Protein AF-A0A7U9NK19-F1 (afdb_monomer_lite)

pLDDT: mean 78.64, std 21.48, range [25.28, 98.44]

Sequence (296 aa):
MTDYVLPRLENTPTAVVFYGESRKQQIFEDIKDVGRVEYDLDLFRERAARVEMLIVSNANDECPFCYIERNVEQDLLDFVLGSGSSYMESDVREATDKAGFCRNHFKKMFDYGNTLGNGWILKTHFEHMNREMKARFKAFSPQKTPLMGKFKKNAAQPNSIGLWVKEQEESCYICRRFADTYARYLDTFFVMYKKDRDFCDKIRTGKGFCLAHFGDLCEAAETKLNDKEKAEFYPMLFTLMEENMQRLSDDVSWLVEKFDYRNQNADWKNSKDAVQRGMQKLAGGYPADDPYKMNK

Radius of gyration: 24.62 Å; chains: 1; bounding box: 58×52×82 Å

Secondary structure (DSSP, 8-state):
----S-TTTTS--S------TTT--------S--------HHHHHHHHTT-S----TT---S-HHHHHHHHHHHHHHHHHHSTT-GGGSHHHHHHHHHH---HHHHHHHHHH--HHHHHHHHHHHHHHHHHHHHHHHHH--PPPPPPS------PPPPPHHHHHHHHHHS--HHHHHHHHHHHHHHHHHHHHHTT-HHHHHHHHTS----HHHHHHHHHHHHHHS-HHHHHHHHHHHHHHHHHHHHHHHHHHHHHHHTTSGGGTTS--TTGGGHHHHHHHHHH-S-TTPPPP----

Structure (mmCIF, N/CA/C/O backbone):
data_AF-A0A7U9NK19-F1
#
_entry.id   AF-A0A7U9NK19-F1
#
loop_
_atom_site.group_PDB
_atom_site.id
_atom_site.type_symbol
_atom_site.label_atom_id
_atom_site.label_alt_id
_atom_site.label_comp_id
_atom_site.label_asym_id
_atom_site.label_entity_id
_atom_site.label_seq_id
_atom_site.pdbx_PDB_ins_code
_atom_site.Cartn_x
_atom_site.Cartn_y
_atom_site.Cartn_z
_atom_site.occupancy
_atom_site.B_iso_or_equiv
_atom_site.auth_seq_id
_atom_site.auth_comp_id
_atom_site.auth_asym_id
_atom_site.auth_atom_id
_atom_site.pdbx_PDB_model_num
ATOM 1 N N . MET A 1 1 ? -14.001 -28.732 -17.343 1.00 26.06 1 MET A N 1
ATOM 2 C CA . MET A 1 1 ? -13.206 -27.876 -18.241 1.00 26.06 1 MET A CA 1
ATOM 3 C C . MET A 1 1 ? -13.248 -26.478 -17.661 1.00 26.06 1 MET A C 1
ATOM 5 O O . MET A 1 1 ? -14.334 -26.001 -17.354 1.00 26.06 1 MET A O 1
ATOM 9 N N . THR A 1 2 ? -12.086 -25.914 -17.350 1.00 25.28 2 THR A N 1
ATOM 10 C CA . THR A 1 2 ? -11.917 -24.619 -16.672 1.00 25.28 2 THR A CA 1
ATOM 11 C C . THR A 1 2 ? -11.661 -23.533 -17.712 1.00 25.28 2 THR A C 1
ATOM 13 O O . THR A 1 2 ? -10.611 -22.900 -17.717 1.00 25.28 2 THR A O 1
ATOM 16 N N . ASP A 1 3 ? -12.622 -23.339 -18.615 1.00 25.72 3 ASP A N 1
ATOM 17 C CA . ASP A 1 3 ? -12.481 -22.489 -19.806 1.00 25.72 3 ASP A CA 1
ATOM 18 C C . ASP A 1 3 ? -12.636 -20.996 -19.451 1.00 25.72 3 ASP A C 1
ATOM 20 O O . ASP A 1 3 ? -13.495 -20.302 -19.994 1.00 25.72 3 ASP A O 1
ATOM 24 N N . TYR A 1 4 ? -11.860 -20.511 -18.477 1.00 38.66 4 TYR A N 1
ATOM 25 C CA . TYR A 1 4 ? -11.999 -19.180 -17.870 1.00 38.66 4 TYR A CA 1
ATOM 26 C C . TYR A 1 4 ? -11.148 -18.090 -18.534 1.00 38.66 4 TYR A C 1
ATOM 28 O O . TYR A 1 4 ? -11.389 -16.906 -18.309 1.00 38.66 4 TYR A O 1
ATOM 36 N N . VAL A 1 5 ? -10.218 -18.466 -19.413 1.00 38.28 5 VAL A N 1
ATOM 37 C CA . VAL A 1 5 ? -9.540 -17.542 -20.330 1.00 38.28 5 VAL A CA 1
ATOM 38 C C . VAL A 1 5 ? -10.347 -17.482 -21.631 1.00 38.28 5 VAL A C 1
ATOM 40 O O . VAL A 1 5 ? -10.655 -18.519 -22.215 1.00 38.28 5 VAL A O 1
ATOM 43 N N . LEU A 1 6 ? -10.691 -16.282 -22.118 1.00 38.84 6 LEU A N 1
ATOM 44 C CA . LEU A 1 6 ? -11.095 -16.127 -23.522 1.00 38.84 6 LEU A CA 1
ATOM 45 C C . LEU A 1 6 ? -9.860 -16.434 -24.389 1.00 38.84 6 LEU A C 1
ATOM 47 O O . LEU A 1 6 ? -8.900 -15.672 -24.272 1.00 38.84 6 LEU A O 1
ATOM 51 N N . PRO A 1 7 ? -9.854 -17.449 -25.282 1.00 39.12 7 PRO A N 1
ATOM 52 C CA . PRO A 1 7 ? -8.631 -17.930 -25.956 1.00 39.12 7 PRO A CA 1
ATOM 53 C C . PRO A 1 7 ? -7.904 -16.931 -26.877 1.00 39.12 7 PRO A C 1
ATOM 55 O O . PRO A 1 7 ? -6.940 -17.284 -27.545 1.00 39.12 7 PRO A O 1
ATOM 58 N N . ARG A 1 8 ? -8.371 -15.680 -26.960 1.00 37.97 8 ARG A N 1
ATOM 59 C CA . ARG A 1 8 ? -7.698 -14.586 -27.673 1.00 37.97 8 ARG A CA 1
ATOM 60 C C . ARG A 1 8 ? -6.879 -13.668 -26.752 1.00 37.97 8 ARG A C 1
ATOM 62 O O . ARG A 1 8 ? -5.942 -13.042 -27.233 1.00 37.97 8 ARG A O 1
ATOM 69 N N . LEU A 1 9 ? -7.147 -13.660 -25.439 1.00 41.59 9 LEU A N 1
ATOM 70 C CA . LEU A 1 9 ? -6.422 -12.847 -24.444 1.00 41.59 9 LEU A CA 1
ATOM 71 C C . LEU A 1 9 ? -4.954 -13.265 -24.244 1.00 41.59 9 LEU A C 1
ATOM 73 O O . LEU A 1 9 ? -4.185 -12.524 -23.640 1.00 41.59 9 LEU A O 1
ATOM 77 N N . GLU A 1 10 ? -4.553 -14.431 -24.751 1.00 41.25 10 GLU A N 1
ATOM 78 C CA . GLU A 1 10 ? -3.154 -14.881 -24.768 1.00 41.25 10 GLU A CA 1
ATOM 79 C C . GLU A 1 10 ? -2.282 -14.078 -25.750 1.00 41.25 10 GLU A C 1
ATOM 81 O O . GLU A 1 10 ? -1.065 -14.043 -25.600 1.00 41.25 10 GLU A O 1
ATOM 86 N N . ASN A 1 11 ? -2.895 -13.424 -26.746 1.00 38.16 11 ASN A N 1
ATOM 87 C CA . ASN A 1 11 ? -2.200 -12.833 -27.894 1.00 38.16 11 ASN A CA 1
ATOM 88 C C . ASN A 1 11 ? -2.260 -11.293 -27.945 1.00 38.16 11 ASN A C 1
ATOM 90 O O . ASN A 1 11 ? -1.782 -10.703 -28.912 1.00 38.16 11 ASN A O 1
ATOM 94 N N . THR A 1 12 ? -2.831 -10.624 -26.935 1.00 38.81 12 THR A N 1
ATOM 95 C CA . THR A 1 12 ? -3.001 -9.158 -26.927 1.00 38.81 12 THR A CA 1
ATOM 96 C C . THR A 1 12 ? -2.422 -8.535 -25.648 1.00 38.81 12 THR A C 1
ATOM 98 O O . THR A 1 12 ? -2.962 -8.765 -24.563 1.00 38.81 12 THR A O 1
ATOM 101 N N . PRO A 1 13 ? -1.340 -7.736 -25.725 1.00 44.44 13 PRO A N 1
ATOM 102 C CA . PRO A 1 13 ? -0.910 -6.904 -24.605 1.00 44.44 13 PRO A CA 1
ATOM 103 C C . PRO A 1 13 ? -1.853 -5.697 -24.418 1.00 44.44 13 PRO A C 1
ATOM 105 O O . PRO A 1 13 ? -2.482 -5.239 -25.364 1.00 44.44 13 PRO A O 1
ATOM 108 N N . THR A 1 14 ? -1.866 -5.122 -23.208 1.00 39.44 14 THR A N 1
ATOM 109 C CA . THR A 1 14 ? -2.596 -3.890 -22.798 1.00 39.44 14 THR A CA 1
ATOM 110 C C . THR A 1 14 ? -4.145 -3.938 -22.716 1.00 39.44 14 THR A C 1
ATOM 112 O O . THR A 1 14 ? -4.857 -3.849 -23.704 1.00 39.44 14 THR A O 1
ATOM 115 N N . ALA A 1 15 ? -4.621 -4.036 -21.461 1.00 39.09 15 ALA A N 1
ATOM 116 C CA . ALA A 1 15 ? -5.839 -3.472 -20.834 1.00 39.09 15 ALA A CA 1
ATOM 117 C C . ALA A 1 15 ? -7.202 -3.430 -21.580 1.00 39.09 15 ALA A C 1
ATOM 119 O O . ALA A 1 15 ? -7.454 -2.496 -22.337 1.00 39.09 15 ALA A O 1
ATOM 120 N N . VAL A 1 16 ? -8.144 -4.331 -21.213 1.00 38.22 16 VAL A N 1
ATOM 121 C CA . VAL A 1 16 ? -9.647 -4.329 -21.567 1.00 38.22 16 VAL A CA 1
ATOM 122 C C . VAL A 1 16 ? -10.223 -4.332 -20.070 1.00 38.22 16 VAL A C 1
ATOM 124 O O . VAL A 1 16 ? -9.796 -5.131 -19.230 1.00 38.22 16 VAL A O 1
ATOM 127 N N . VAL A 1 17 ? -11.177 -3.431 -19.763 1.00 38.53 17 VAL A N 1
ATOM 128 C CA . VAL A 1 17 ? -11.816 -3.162 -18.460 1.00 38.53 17 VAL A CA 1
ATOM 129 C C . VAL A 1 17 ? -13.325 -2.815 -18.754 1.00 38.53 17 VAL A C 1
ATOM 131 O O . VAL A 1 17 ? -13.570 -2.022 -19.661 1.00 38.53 17 VAL A O 1
ATOM 134 N N . PHE A 1 18 ? -14.342 -3.356 -18.036 1.00 37.88 18 PHE A N 1
ATOM 135 C CA . PHE A 1 18 ? -15.807 -3.022 -18.109 1.00 37.88 18 PHE A CA 1
ATOM 136 C C . PHE A 1 18 ? -16.570 -3.120 -16.738 1.00 37.88 18 PHE A C 1
ATOM 138 O O . PHE A 1 18 ? -16.486 -4.162 -16.091 1.00 37.88 18 PHE A O 1
ATOM 145 N N . TYR A 1 19 ? -17.386 -2.124 -16.303 1.00 34.94 19 TYR A N 1
ATOM 146 C CA . TYR A 1 19 ? -18.367 -2.300 -15.183 1.00 34.94 19 TYR A CA 1
ATOM 147 C C . TYR A 1 19 ? -19.780 -2.683 -15.702 1.00 34.94 19 TYR A C 1
ATOM 149 O O . TYR A 1 19 ? -20.062 -2.624 -16.897 1.00 34.94 19 TYR A O 1
ATOM 157 N N . GLY A 1 20 ? -20.686 -3.055 -14.783 1.00 34.28 20 GLY A N 1
ATOM 158 C CA . GLY A 1 20 ? -22.084 -3.420 -15.065 1.00 34.28 20 GLY A CA 1
ATOM 159 C C . GLY A 1 20 ? -23.102 -2.264 -15.094 1.00 34.28 20 GLY A C 1
ATOM 160 O O . GLY A 1 20 ? -22.755 -1.084 -15.079 1.00 34.28 20 GLY A O 1
ATOM 161 N N . GLU A 1 21 ? -24.392 -2.625 -15.096 1.00 32.09 21 GLU A N 1
ATOM 162 C CA . GLU A 1 21 ? -25.555 -1.749 -15.364 1.00 32.09 21 GLU A CA 1
ATOM 163 C C . GLU A 1 21 ? -25.707 -0.524 -14.433 1.00 32.09 21 GLU A C 1
ATOM 165 O O . GLU A 1 21 ? -26.415 0.428 -14.760 1.00 32.09 21 GLU A O 1
ATOM 170 N N . SER A 1 22 ? -25.014 -0.501 -13.293 1.00 42.72 22 SER A N 1
ATOM 171 C CA . SER A 1 22 ? -25.081 0.541 -12.259 1.00 42.72 22 SER A CA 1
ATOM 172 C C . SER A 1 22 ? -24.288 1.829 -12.558 1.00 42.72 22 SER A C 1
ATOM 174 O O . SER A 1 22 ? -24.075 2.635 -11.654 1.00 42.72 22 SER A O 1
ATOM 176 N N . ARG A 1 23 ? -23.879 2.060 -13.816 1.00 36.12 23 ARG A N 1
ATOM 177 C CA . ARG A 1 23 ? -23.176 3.275 -14.294 1.00 36.12 23 ARG A CA 1
ATOM 178 C C . ARG A 1 23 ? -21.905 3.645 -13.514 1.00 36.12 23 ARG A C 1
ATOM 180 O O . ARG A 1 23 ? -21.722 4.787 -13.094 1.00 36.12 23 ARG A O 1
ATOM 187 N N . LYS A 1 24 ? -20.970 2.706 -13.416 1.00 36.25 24 LYS A N 1
ATOM 188 C CA . LYS A 1 24 ? -19.544 3.052 -13.297 1.00 36.25 24 LYS A CA 1
ATOM 189 C C . LYS A 1 24 ? -18.892 2.906 -14.700 1.00 36.25 24 LYS A C 1
ATOM 191 O O . LYS A 1 24 ? -19.490 2.281 -15.568 1.00 36.25 24 LYS A O 1
ATOM 196 N N . GLN A 1 25 ? -17.716 3.502 -14.945 1.00 35.03 25 GLN A N 1
ATOM 197 C CA . GLN A 1 25 ? -17.007 3.606 -16.253 1.00 35.03 25 GLN A CA 1
ATOM 198 C C . GLN A 1 25 ? -16.321 2.317 -16.829 1.00 35.03 25 GLN A C 1
ATOM 200 O O . GLN A 1 25 ? -16.994 1.520 -17.474 1.00 35.03 25 GLN A O 1
ATOM 205 N N . GLN A 1 26 ? -15.021 2.089 -16.541 1.00 37.38 26 GLN A N 1
ATOM 206 C CA . GLN A 1 26 ? -14.079 1.101 -17.135 1.00 37.38 26 GLN A CA 1
ATOM 207 C C . GLN A 1 26 ? -13.900 1.213 -18.684 1.00 37.38 26 GLN A C 1
ATOM 209 O O . GLN A 1 26 ? -14.848 1.483 -19.416 1.00 37.38 26 GLN A O 1
ATOM 214 N N . ILE A 1 27 ? -12.661 1.068 -19.187 1.00 33.66 27 ILE A N 1
ATOM 215 C CA . ILE A 1 27 ? -12.253 1.305 -20.596 1.00 33.66 27 ILE A CA 1
ATOM 216 C C . ILE A 1 27 ? -11.261 0.229 -21.083 1.00 33.66 27 ILE A C 1
ATOM 218 O O . ILE A 1 27 ? -10.392 -0.179 -20.321 1.00 33.66 27 ILE A O 1
ATOM 222 N N . PHE A 1 28 ? -11.341 -0.167 -22.363 1.00 42.22 28 PHE A N 1
ATOM 223 C CA . PHE A 1 28 ? -10.299 -0.922 -23.086 1.00 42.22 28 PHE A CA 1
ATOM 224 C C . PHE A 1 28 ? -9.467 0.007 -23.988 1.00 42.22 28 PHE A C 1
ATOM 226 O O . PHE A 1 28 ? -10.063 0.719 -24.795 1.00 42.22 28 PHE A O 1
ATOM 233 N N . GLU A 1 29 ? -8.131 -0.059 -23.918 1.00 33.06 29 GLU A N 1
ATOM 234 C CA . GLU A 1 29 ? -7.223 0.536 -24.920 1.00 33.06 29 GLU A CA 1
ATOM 235 C C . GLU A 1 29 ? -6.010 -0.372 -25.211 1.00 33.06 29 GLU A C 1
ATOM 237 O O . GLU A 1 29 ? -5.136 -0.588 -24.370 1.00 33.06 29 GLU A O 1
ATOM 242 N N . ASP A 1 30 ? -5.970 -0.871 -26.450 1.00 44.41 30 ASP A N 1
ATOM 243 C CA . ASP A 1 30 ? -4.859 -1.610 -27.060 1.00 44.41 30 ASP A CA 1
ATOM 244 C C . ASP A 1 30 ? -3.721 -0.647 -27.431 1.00 44.41 30 ASP A C 1
ATOM 246 O O . ASP A 1 30 ? -3.927 0.334 -28.150 1.00 44.41 30 ASP A O 1
ATOM 250 N N . ILE A 1 31 ? -2.506 -0.947 -26.961 1.00 34.28 31 ILE A N 1
ATOM 251 C CA . ILE A 1 31 ? -1.286 -0.215 -27.304 1.00 34.28 31 ILE A CA 1
ATOM 252 C C . ILE A 1 31 ? -0.197 -1.183 -27.805 1.00 34.28 31 ILE A C 1
ATOM 254 O O . ILE A 1 31 ? 0.887 -1.257 -27.210 1.00 34.28 31 ILE A O 1
ATOM 258 N N . LYS A 1 32 ? -0.457 -1.897 -28.919 1.00 32.16 32 LYS A N 1
ATOM 259 C CA . LYS A 1 32 ? 0.476 -2.050 -30.073 1.00 32.16 32 LYS A CA 1
ATOM 260 C C . LYS A 1 32 ? -0.111 -2.865 -31.243 1.00 32.16 32 LYS A C 1
ATOM 262 O O . LYS A 1 32 ? 0.219 -4.032 -31.410 1.00 32.16 32 LYS A O 1
ATOM 267 N N . ASP A 1 33 ? -0.854 -2.187 -32.117 1.00 38.94 33 ASP A N 1
ATOM 268 C CA . ASP A 1 33 ? -0.740 -2.229 -33.595 1.00 38.94 33 ASP A CA 1
ATOM 269 C C . ASP A 1 33 ? -0.577 -3.607 -34.304 1.00 38.94 33 ASP A C 1
ATOM 271 O O . ASP A 1 33 ? 0.058 -3.703 -35.356 1.00 38.94 33 ASP A O 1
ATOM 275 N N . VAL A 1 34 ? -1.144 -4.696 -33.760 1.00 37.44 34 VAL A N 1
ATOM 276 C CA . VAL A 1 34 ? -1.095 -6.051 -34.357 1.00 37.44 34 VAL A CA 1
ATOM 277 C C . VAL A 1 34 ? -2.473 -6.731 -34.337 1.00 37.44 34 VAL A C 1
ATOM 279 O O . VAL A 1 34 ? -2.709 -7.731 -33.665 1.00 37.44 34 VAL A O 1
ATOM 282 N N . GLY A 1 35 ? -3.370 -6.225 -35.188 1.00 36.34 35 GLY A N 1
ATOM 283 C CA . GLY A 1 35 ? -4.533 -6.969 -35.686 1.00 36.34 35 GLY A CA 1
ATOM 284 C C . GLY A 1 35 ? -5.875 -6.679 -35.005 1.00 36.34 35 GLY A C 1
ATOM 285 O O . GLY A 1 35 ? -6.003 -6.641 -33.787 1.00 36.34 35 GLY A O 1
ATOM 286 N N . ARG A 1 36 ? -6.932 -6.546 -35.821 1.00 36.81 36 ARG A N 1
ATOM 287 C CA . ARG A 1 36 ? -8.317 -6.446 -35.331 1.00 36.81 36 ARG A CA 1
ATOM 288 C C . ARG A 1 36 ? -8.777 -7.778 -34.743 1.00 36.81 36 ARG A C 1
ATOM 290 O O . ARG A 1 36 ? -9.218 -8.663 -35.476 1.00 36.81 36 ARG A O 1
ATOM 297 N N . VAL A 1 37 ? -8.729 -7.891 -33.421 1.00 41.66 37 VAL A N 1
ATOM 298 C CA . VAL A 1 37 ? -9.377 -8.978 -32.689 1.00 41.66 37 VAL A CA 1
ATOM 299 C C . VAL A 1 37 ? -10.790 -8.557 -32.295 1.00 41.66 37 VAL A C 1
ATOM 301 O O . VAL A 1 37 ? -10.985 -7.782 -31.365 1.00 41.66 37 VAL A O 1
ATOM 304 N N . GLU A 1 38 ? -11.793 -9.092 -32.989 1.00 39.25 38 GLU A N 1
ATOM 305 C CA . GLU A 1 38 ? -13.181 -9.001 -32.526 1.00 39.25 38 GLU A CA 1
ATOM 306 C C . GLU A 1 38 ? -13.397 -9.938 -31.325 1.00 39.25 38 GLU A C 1
ATOM 308 O O . GLU A 1 38 ? -12.919 -11.080 -31.311 1.00 39.25 38 GLU A O 1
ATOM 313 N N . TYR A 1 39 ? -14.114 -9.446 -30.316 1.00 45.69 39 TYR A N 1
ATOM 314 C CA . TYR A 1 39 ? -14.434 -10.155 -29.078 1.00 45.69 39 TYR A CA 1
ATOM 315 C C . TYR A 1 39 ? -15.950 -10.334 -28.952 1.00 45.69 39 TYR A C 1
ATOM 317 O O . TYR A 1 39 ? -16.710 -9.400 -29.204 1.00 45.69 39 TYR A O 1
ATOM 325 N N . ASP A 1 40 ? -16.386 -11.517 -28.514 1.00 52.28 40 ASP A N 1
ATOM 326 C CA . ASP A 1 40 ? -17.781 -11.754 -28.136 1.00 52.28 40 ASP A CA 1
ATOM 327 C C . ASP A 1 40 ? -18.059 -11.073 -26.786 1.00 52.28 40 ASP A C 1
ATOM 329 O O . ASP A 1 40 ? -17.695 -11.570 -25.714 1.00 52.28 40 ASP A O 1
ATOM 333 N N . LEU A 1 41 ? -18.649 -9.879 -26.860 1.00 47.38 41 LEU A N 1
ATOM 334 C CA . LEU A 1 41 ? -18.936 -9.041 -25.699 1.00 47.38 41 LEU A CA 1
ATOM 335 C C . LEU A 1 41 ? -20.017 -9.643 -24.796 1.00 47.38 41 LEU A C 1
ATOM 337 O O . LEU A 1 41 ? -19.991 -9.394 -23.592 1.00 47.38 41 LEU A O 1
ATOM 341 N N . ASP A 1 42 ? -20.945 -10.433 -25.336 1.00 50.75 42 ASP A N 1
ATOM 342 C CA . ASP A 1 42 ? -22.066 -10.981 -24.571 1.00 50.75 42 ASP A CA 1
ATOM 343 C C . ASP A 1 42 ? -21.662 -12.262 -23.835 1.00 50.75 42 ASP A C 1
ATOM 345 O O . ASP A 1 42 ? -21.952 -12.394 -22.643 1.00 50.75 42 ASP A O 1
ATOM 349 N N . LEU A 1 43 ? -20.850 -13.121 -24.462 1.00 52.19 43 LEU A N 1
ATOM 350 C CA . LEU A 1 43 ? -20.160 -14.216 -23.773 1.00 52.19 43 LEU A CA 1
ATOM 351 C C . LEU A 1 43 ? -19.209 -13.693 -22.682 1.00 52.19 43 LEU A C 1
ATOM 353 O O . LEU A 1 43 ? -19.100 -14.301 -21.614 1.00 52.19 43 LEU A O 1
ATOM 357 N N . PHE A 1 44 ? -18.531 -12.561 -22.912 1.00 47.59 44 PHE A N 1
ATOM 358 C CA . PHE A 1 44 ? -17.715 -11.918 -21.878 1.00 47.59 44 PHE A CA 1
ATOM 359 C C . PHE A 1 44 ? -18.576 -11.405 -20.713 1.00 47.59 44 PHE A C 1
ATOM 361 O O . PHE A 1 44 ? -18.266 -11.708 -19.562 1.00 47.59 44 PHE A O 1
ATOM 368 N N . ARG A 1 45 ? -19.679 -10.692 -20.989 1.00 48.78 45 ARG A N 1
ATOM 369 C CA . ARG A 1 45 ? -20.627 -10.193 -19.971 1.00 48.78 45 ARG A CA 1
ATOM 370 C C . ARG A 1 45 ? -21.201 -11.319 -19.111 1.00 48.78 45 ARG A C 1
ATOM 372 O O . ARG A 1 45 ? -21.182 -11.207 -17.887 1.00 48.78 45 ARG A O 1
ATOM 379 N N . GLU A 1 46 ? -21.655 -12.413 -19.725 1.00 53.09 46 GLU A N 1
ATOM 380 C CA . GLU A 1 46 ? -22.230 -13.568 -19.015 1.00 53.09 46 GLU A CA 1
ATOM 381 C C . GLU A 1 46 ? -21.232 -14.199 -18.025 1.00 53.09 46 GLU A C 1
ATOM 383 O O . GLU A 1 46 ? -21.611 -14.659 -16.945 1.00 53.09 46 GLU A O 1
ATOM 388 N N . ARG A 1 47 ? -19.943 -14.207 -18.383 1.00 49.78 47 ARG A N 1
ATOM 389 C CA . ARG A 1 47 ? -18.855 -14.754 -17.560 1.00 49.78 47 ARG A CA 1
ATOM 390 C C . ARG A 1 47 ? -18.390 -13.766 -16.489 1.00 49.78 47 ARG A C 1
ATOM 392 O O . ARG A 1 47 ? -18.233 -14.163 -15.337 1.00 49.78 47 ARG A O 1
ATOM 399 N N . ALA A 1 48 ? -18.236 -12.489 -16.839 1.00 46.03 48 ALA A N 1
ATOM 400 C CA . ALA A 1 48 ? -17.862 -11.419 -15.915 1.00 46.03 48 ALA A CA 1
ATOM 401 C C . ALA A 1 48 ? -18.894 -11.243 -14.785 1.00 46.03 48 ALA A C 1
ATOM 403 O O . ALA A 1 48 ? -18.519 -11.063 -13.631 1.00 46.03 48 ALA A O 1
ATOM 404 N N . ALA A 1 49 ? -20.188 -11.399 -15.085 1.00 44.00 49 ALA A N 1
ATOM 405 C CA . ALA A 1 49 ? -21.271 -11.351 -14.098 1.00 44.00 49 ALA A CA 1
ATOM 406 C C . ALA A 1 49 ? -21.304 -12.542 -13.109 1.00 44.00 49 ALA A C 1
ATOM 408 O O . ALA A 1 49 ? -22.184 -12.594 -12.250 1.00 44.00 49 ALA A O 1
ATOM 409 N N . ARG A 1 50 ? -20.385 -13.514 -13.227 1.00 42.19 50 ARG A N 1
ATOM 410 C CA . ARG A 1 50 ? -20.329 -14.739 -12.402 1.00 42.19 50 ARG A CA 1
ATOM 411 C C . ARG A 1 50 ? -19.017 -14.926 -11.630 1.00 42.19 50 ARG A C 1
ATOM 413 O O . ARG A 1 50 ? -18.840 -15.973 -11.012 1.00 42.19 50 ARG A O 1
ATOM 420 N N . VAL A 1 51 ? -18.100 -13.956 -11.664 1.00 39.62 51 VAL A N 1
ATOM 421 C CA . VAL A 1 51 ? -16.805 -14.034 -10.965 1.00 39.62 51 VAL A CA 1
ATOM 422 C C . VAL A 1 51 ? -16.679 -12.940 -9.906 1.00 39.62 51 VAL A C 1
ATOM 424 O O . VAL A 1 51 ? -16.865 -11.762 -10.188 1.00 39.62 51 VAL A O 1
ATOM 427 N N . GLU A 1 52 ? -16.335 -13.327 -8.677 1.00 34.69 52 GLU A N 1
ATOM 428 C CA . GLU A 1 52 ? -16.143 -12.389 -7.557 1.00 34.69 52 GLU A CA 1
ATOM 429 C C . GLU A 1 52 ? -14.816 -11.612 -7.652 1.00 34.69 52 GLU A C 1
ATOM 431 O O . GLU A 1 52 ? -14.645 -10.583 -7.001 1.00 34.69 52 GLU A O 1
ATOM 436 N N . MET A 1 53 ? -13.871 -12.093 -8.469 1.00 37.50 53 MET A N 1
ATOM 437 C CA . MET A 1 53 ? -12.574 -11.463 -8.707 1.00 37.50 53 MET A CA 1
ATOM 438 C C . MET A 1 53 ? -12.037 -11.836 -10.094 1.00 37.50 53 MET A C 1
ATOM 440 O O . MET A 1 53 ? -12.103 -12.997 -10.496 1.00 37.50 53 MET A O 1
ATOM 444 N N . LEU A 1 54 ? -11.453 -10.863 -10.800 1.00 42.25 54 LEU A N 1
ATOM 445 C CA . LEU A 1 54 ? -10.654 -11.082 -12.009 1.00 42.25 54 LEU A CA 1
ATOM 446 C C . LEU A 1 54 ? -9.180 -10.812 -11.686 1.00 42.25 54 LEU A C 1
ATOM 448 O O . LEU A 1 54 ? -8.838 -9.760 -11.149 1.00 42.25 54 LEU A O 1
ATOM 452 N N . ILE A 1 55 ? -8.304 -11.763 -12.003 1.00 39.69 55 ILE A N 1
ATOM 453 C CA . ILE A 1 55 ? -6.883 -11.689 -11.649 1.00 39.69 55 ILE A CA 1
ATOM 454 C C . ILE A 1 55 ? -6.125 -10.938 -12.736 1.00 39.69 55 ILE A C 1
ATOM 456 O O . ILE A 1 55 ? -6.041 -11.392 -13.877 1.00 39.69 55 ILE A O 1
ATOM 460 N N . VAL A 1 56 ? -5.502 -9.819 -12.368 1.00 45.62 56 VAL A N 1
ATOM 461 C CA . VAL A 1 56 ? -4.709 -8.994 -13.289 1.00 45.62 56 VAL A CA 1
ATOM 462 C C . VAL A 1 56 ? -3.291 -9.564 -13.448 1.00 45.62 56 VAL A C 1
ATOM 464 O O . VAL A 1 56 ? -2.290 -8.883 -13.250 1.00 45.62 56 VAL A O 1
ATOM 467 N N . SER A 1 57 ? -3.196 -10.837 -13.853 1.00 41.53 57 SER A N 1
ATOM 468 C CA . SER A 1 57 ? -1.926 -11.529 -14.141 1.00 41.53 57 SER A CA 1
ATOM 469 C C . SER A 1 57 ? -1.149 -10.932 -15.321 1.00 41.53 57 SER A C 1
ATOM 471 O O . SER A 1 57 ? -0.023 -11.336 -15.586 1.00 41.53 57 SER A O 1
ATOM 473 N N . ASN A 1 58 ? -1.777 -10.013 -16.058 1.00 46.88 58 ASN A N 1
ATOM 474 C CA . ASN A 1 58 ? -1.260 -9.414 -17.285 1.00 46.88 58 ASN A CA 1
ATOM 475 C C . ASN A 1 58 ? -0.837 -7.942 -17.083 1.00 46.88 58 ASN A C 1
ATOM 477 O O . ASN A 1 58 ? -0.441 -7.282 -18.045 1.00 46.88 58 ASN A O 1
ATOM 481 N N . ALA A 1 59 ? -0.886 -7.415 -15.851 1.00 51.44 59 ALA A N 1
ATOM 482 C CA . ALA A 1 59 ? -0.161 -6.194 -15.515 1.00 51.44 59 ALA A CA 1
ATOM 483 C C . ALA A 1 59 ? 1.343 -6.518 -15.503 1.00 51.44 59 ALA A C 1
ATOM 485 O O . ALA A 1 59 ? 1.804 -7.318 -14.693 1.00 51.44 59 ALA A O 1
ATOM 486 N N . ASN A 1 60 ? 2.111 -5.904 -16.409 1.00 65.81 60 ASN A N 1
ATOM 487 C CA . ASN A 1 60 ? 3.563 -6.100 -16.553 1.00 65.81 60 ASN A CA 1
ATOM 488 C C . ASN A 1 60 ? 4.350 -5.345 -15.453 1.00 65.81 60 ASN A C 1
ATOM 490 O O . ASN A 1 60 ? 5.266 -4.565 -15.726 1.00 65.81 60 ASN A O 1
ATOM 494 N N . ASP A 1 61 ? 3.931 -5.534 -14.207 1.00 82.81 61 ASP A N 1
ATOM 495 C CA . ASP A 1 61 ? 4.274 -4.728 -13.039 1.00 82.81 61 ASP A CA 1
ATOM 496 C C . ASP A 1 61 ? 5.360 -5.399 -12.179 1.00 82.81 61 ASP A C 1
ATOM 498 O O . ASP A 1 61 ? 5.520 -6.617 -12.217 1.00 82.81 61 ASP A O 1
ATOM 502 N N . GLU A 1 62 ? 6.119 -4.624 -11.402 1.00 89.38 62 GLU A N 1
ATOM 503 C CA . GLU A 1 62 ? 7.157 -5.149 -10.498 1.00 89.38 62 GLU A CA 1
ATOM 504 C C . GLU A 1 62 ? 6.568 -5.785 -9.222 1.00 89.38 62 GLU A C 1
ATOM 506 O O . GLU A 1 62 ? 7.289 -6.484 -8.504 1.00 89.38 62 GLU A O 1
ATOM 511 N N . CYS A 1 63 ? 5.279 -5.573 -8.922 1.00 92.06 63 CYS A N 1
ATOM 512 C CA . CYS A 1 63 ? 4.544 -6.361 -7.926 1.00 92.06 63 CYS A CA 1
ATOM 513 C C . CYS A 1 63 ? 3.021 -6.371 -8.199 1.00 92.06 63 CYS A C 1
ATOM 515 O O . CYS A 1 63 ? 2.383 -5.319 -8.088 1.00 92.06 63 CYS A O 1
ATOM 517 N N . PRO A 1 64 ? 2.396 -7.541 -8.451 1.00 85.81 64 PRO A N 1
ATOM 518 C CA . PRO A 1 64 ? 0.944 -7.652 -8.628 1.00 85.81 64 PRO A CA 1
ATOM 519 C C . PRO A 1 64 ? 0.120 -7.183 -7.419 1.00 85.81 64 PRO A C 1
ATOM 521 O O . PRO A 1 64 ? -0.972 -6.646 -7.594 1.00 85.81 64 PRO A O 1
ATOM 524 N N . PHE A 1 65 ? 0.632 -7.347 -6.194 1.00 87.75 65 PHE A N 1
ATOM 525 C CA . PHE A 1 65 ? -0.061 -6.869 -4.997 1.00 87.75 65 PHE A CA 1
ATOM 526 C C . PHE A 1 65 ? -0.009 -5.341 -4.878 1.00 87.75 65 PHE A C 1
ATOM 528 O O . PHE A 1 65 ? -1.061 -4.754 -4.663 1.00 87.75 65 PHE A O 1
ATOM 535 N N . CYS A 1 66 ? 1.125 -4.673 -5.146 1.00 90.06 66 CYS A N 1
ATOM 536 C CA . CYS A 1 66 ? 1.175 -3.200 -5.209 1.00 90.06 66 CYS A CA 1
ATOM 537 C C . CYS A 1 66 ? 0.135 -2.630 -6.190 1.00 90.06 66 CYS A C 1
ATOM 539 O O . CYS A 1 66 ? -0.509 -1.624 -5.895 1.00 90.06 66 CYS A O 1
ATOM 541 N N . TYR A 1 67 ? -0.052 -3.289 -7.339 1.00 84.00 67 TYR A N 1
ATOM 542 C CA . TYR A 1 67 ? -1.054 -2.906 -8.337 1.00 84.00 67 TYR A CA 1
ATOM 543 C C . TYR A 1 67 ? -2.480 -2.972 -7.773 1.00 84.00 67 TYR A C 1
ATOM 545 O O . TYR A 1 67 ? -3.245 -2.014 -7.898 1.00 84.00 67 TYR A O 1
ATOM 553 N N . ILE A 1 68 ? -2.816 -4.076 -7.100 1.00 80.88 68 ILE A N 1
ATOM 554 C CA . ILE A 1 68 ? -4.099 -4.252 -6.409 1.00 80.88 68 ILE A CA 1
ATOM 555 C C . ILE A 1 68 ? -4.273 -3.191 -5.313 1.00 80.88 68 ILE A C 1
ATOM 557 O O . ILE A 1 68 ? -5.309 -2.536 -5.265 1.00 80.88 68 ILE A O 1
ATOM 561 N N . GLU A 1 69 ? -3.260 -2.978 -4.469 1.00 85.38 69 GLU A N 1
ATOM 562 C CA . GLU A 1 69 ? -3.289 -1.994 -3.383 1.00 85.38 69 GLU A CA 1
ATOM 563 C C . GLU A 1 69 ? -3.584 -0.578 -3.881 1.00 85.38 69 GLU A C 1
ATOM 565 O O . GLU A 1 69 ? -4.473 0.084 -3.343 1.00 85.38 69 GLU A O 1
ATOM 570 N N . ARG A 1 70 ? -2.872 -0.117 -4.921 1.00 87.31 70 ARG A N 1
ATOM 571 C CA . ARG A 1 70 ? -3.109 1.203 -5.519 1.00 87.31 70 ARG A CA 1
ATOM 572 C C . ARG A 1 70 ? -4.555 1.331 -5.976 1.00 87.31 70 ARG A C 1
ATOM 574 O O . ARG A 1 70 ? -5.207 2.310 -5.628 1.00 87.31 70 ARG A O 1
ATOM 581 N N . ASN A 1 71 ? -5.049 0.359 -6.737 1.00 82.25 71 ASN A N 1
ATOM 582 C CA . ASN A 1 71 ? -6.391 0.426 -7.304 1.00 82.25 71 ASN A CA 1
ATOM 583 C C . ASN A 1 71 ? -7.461 0.420 -6.198 1.00 82.25 71 ASN A C 1
ATOM 585 O O . ASN A 1 71 ? -8.364 1.248 -6.225 1.00 82.25 71 ASN A O 1
ATOM 589 N N . VAL A 1 72 ? -7.314 -0.433 -5.177 1.00 81.00 72 VAL A N 1
ATOM 590 C CA . VAL A 1 72 ? -8.221 -0.494 -4.015 1.00 81.00 72 VAL A CA 1
ATOM 591 C C . VAL A 1 72 ? -8.195 0.806 -3.205 1.00 81.00 72 VAL A C 1
ATOM 593 O O . VAL A 1 72 ? -9.238 1.268 -2.749 1.00 81.00 72 VAL A O 1
ATOM 596 N N . GLU A 1 73 ? -7.028 1.430 -3.023 1.00 86.69 73 GLU A N 1
ATOM 597 C CA . GLU A 1 73 ? -6.930 2.728 -2.347 1.00 86.69 73 GLU A CA 1
ATOM 598 C C . GLU A 1 73 ? -7.577 3.855 -3.173 1.00 86.69 73 GLU A C 1
ATOM 600 O O . GLU A 1 73 ? -8.260 4.708 -2.606 1.00 86.69 73 GLU A O 1
ATOM 605 N N . GLN A 1 74 ? -7.416 3.840 -4.500 1.00 87.56 74 GLN A N 1
ATOM 606 C CA . GLN A 1 74 ? -8.050 4.794 -5.417 1.00 87.56 74 GLN A CA 1
ATOM 607 C C . GLN A 1 74 ? -9.580 4.632 -5.442 1.00 87.56 74 GLN A C 1
ATOM 609 O O . GLN A 1 74 ? -10.285 5.621 -5.247 1.00 87.56 74 GLN A O 1
ATOM 614 N N . ASP A 1 75 ? -10.098 3.402 -5.543 1.00 83.56 75 ASP A N 1
ATOM 615 C CA . ASP A 1 75 ? -11.533 3.093 -5.415 1.00 83.56 75 ASP A CA 1
ATOM 616 C C . ASP A 1 75 ? -12.102 3.544 -4.052 1.00 83.56 75 ASP A C 1
ATOM 618 O O . ASP A 1 75 ? -13.240 4.015 -3.968 1.00 83.56 75 ASP A O 1
ATOM 622 N N . LEU A 1 76 ? -11.322 3.435 -2.967 1.00 83.50 76 LEU A N 1
ATOM 623 C CA . LEU A 1 76 ? -11.717 3.917 -1.637 1.00 83.50 76 LEU A CA 1
ATOM 624 C C . LEU A 1 76 ? -11.689 5.451 -1.523 1.00 83.50 76 LEU A C 1
ATOM 626 O O . LEU A 1 76 ? -12.528 6.011 -0.814 1.00 83.50 76 LEU A O 1
ATOM 630 N N . LEU A 1 77 ? -10.780 6.141 -2.219 1.00 88.31 77 LEU A N 1
ATOM 631 C CA . LEU A 1 77 ? -10.794 7.605 -2.330 1.00 88.31 77 LEU A CA 1
ATOM 632 C C . LEU A 1 77 ? -12.008 8.081 -3.143 1.00 88.31 77 LEU A C 1
ATOM 634 O O . LEU A 1 77 ? -12.726 8.963 -2.673 1.00 88.31 77 LEU A O 1
ATOM 638 N N . ASP A 1 78 ? -12.307 7.449 -4.281 1.00 85.94 78 ASP A N 1
ATOM 639 C CA . ASP A 1 78 ? -13.507 7.725 -5.086 1.00 85.94 78 ASP A CA 1
ATOM 640 C C . ASP A 1 78 ? -14.805 7.443 -4.301 1.00 85.94 78 ASP A C 1
ATOM 642 O O . ASP A 1 78 ? -15.750 8.231 -4.360 1.00 85.94 78 ASP A O 1
ATOM 646 N N . PHE A 1 79 ? -14.852 6.382 -3.486 1.00 83.88 79 PHE A N 1
ATOM 647 C CA . PHE A 1 79 ? -15.993 6.093 -2.606 1.00 83.88 79 PHE A CA 1
ATOM 648 C C . PHE A 1 79 ? -16.230 7.196 -1.554 1.00 83.88 79 PHE A C 1
ATOM 650 O O . PHE A 1 79 ? -17.376 7.575 -1.296 1.00 83.88 79 PHE A O 1
ATOM 657 N N . VAL A 1 80 ? -15.162 7.708 -0.930 1.00 84.69 80 VAL A N 1
ATOM 658 C CA . VAL A 1 80 ? -15.252 8.691 0.169 1.00 84.69 80 VAL A CA 1
ATOM 659 C C . VAL A 1 80 ? -15.394 10.134 -0.337 1.00 84.69 80 VAL A C 1
ATOM 661 O O . VAL A 1 80 ? -16.085 10.923 0.305 1.00 84.69 80 VAL A O 1
ATOM 664 N N . LEU A 1 81 ? -14.773 10.492 -1.468 1.00 84.94 81 LEU A N 1
ATOM 665 C CA . LEU A 1 81 ? -14.654 11.877 -1.955 1.00 84.94 81 LEU A CA 1
ATOM 666 C C . LEU A 1 81 ? -15.141 12.120 -3.393 1.00 84.94 81 LEU A C 1
ATOM 668 O O . LEU A 1 81 ? -15.149 13.278 -3.815 1.00 84.94 81 LEU A O 1
ATOM 672 N N . GLY A 1 82 ? -15.542 11.095 -4.145 1.00 79.75 82 GLY A N 1
ATOM 673 C CA . GLY A 1 82 ? -15.985 11.243 -5.533 1.00 79.75 82 GLY A CA 1
ATOM 674 C C . GLY A 1 82 ? -17.254 12.084 -5.719 1.00 79.75 82 GLY A C 1
ATOM 675 O O . GLY A 1 82 ? -17.941 12.467 -4.773 1.00 79.75 82 GLY A O 1
ATOM 676 N N . SER A 1 83 ? -17.604 12.355 -6.976 1.00 66.56 83 SER A N 1
ATOM 677 C CA . SER A 1 83 ? -18.767 13.183 -7.346 1.00 66.56 83 SER A CA 1
ATOM 678 C C . SER A 1 83 ? -20.119 12.613 -6.881 1.00 66.56 83 SER A C 1
ATOM 680 O O . SER A 1 83 ? -21.064 13.372 -6.671 1.00 66.56 83 SER A O 1
ATOM 682 N N . GLY A 1 84 ? -20.195 11.295 -6.674 1.00 63.00 84 GLY A N 1
ATOM 683 C CA . GLY A 1 84 ? -21.307 10.588 -6.030 1.00 63.00 84 GLY A CA 1
ATOM 684 C C . GLY A 1 84 ? -20.930 9.981 -4.674 1.00 63.00 84 GLY A C 1
ATOM 685 O O . GLY A 1 84 ? -21.379 8.880 -4.375 1.00 63.00 84 GLY A O 1
ATOM 686 N N . SER A 1 85 ? -20.058 10.635 -3.895 1.00 63.66 85 SER A N 1
ATOM 687 C CA . SER A 1 85 ? -19.451 10.078 -2.676 1.00 63.66 85 SER A CA 1
ATOM 688 C C . SER A 1 85 ? -20.467 9.531 -1.669 1.00 63.66 85 SER A C 1
ATOM 690 O O . SER A 1 85 ? -21.280 10.282 -1.113 1.00 63.66 85 SER A O 1
ATOM 692 N N . SER A 1 86 ? -20.307 8.255 -1.320 1.00 69.94 86 SER A N 1
ATOM 693 C CA . SER A 1 86 ? -21.090 7.564 -0.292 1.00 69.94 86 SER A CA 1
ATOM 694 C C . SER A 1 86 ? -20.881 8.127 1.117 1.00 69.94 86 SER A C 1
ATOM 696 O O . SER A 1 86 ? -21.651 7.816 2.011 1.00 69.94 86 SER A O 1
ATOM 698 N N . TYR A 1 87 ? -19.936 9.048 1.340 1.00 67.12 87 TYR A N 1
ATOM 699 C CA . TYR A 1 87 ? -19.895 9.873 2.561 1.00 67.12 87 TYR A CA 1
ATOM 700 C C . TYR A 1 87 ? -21.204 10.663 2.824 1.00 67.12 87 TYR A C 1
ATOM 702 O O . TYR A 1 87 ? -21.480 11.100 3.949 1.00 67.12 87 TYR A O 1
ATOM 710 N N . MET A 1 88 ? -22.057 10.841 1.810 1.00 70.19 88 MET A N 1
ATOM 711 C CA . MET A 1 88 ? -23.395 11.402 2.012 1.00 70.19 88 MET A CA 1
ATOM 712 C C . MET A 1 88 ? -24.363 10.441 2.737 1.00 70.19 88 MET A C 1
ATOM 714 O O . MET A 1 88 ? -25.302 10.924 3.381 1.00 70.19 88 MET A O 1
ATOM 718 N N . GLU A 1 89 ? -24.090 9.133 2.729 1.00 80.00 89 GLU A N 1
ATOM 719 C CA . GLU A 1 89 ? -24.802 8.083 3.473 1.00 80.00 89 GLU A CA 1
ATOM 720 C C . GLU A 1 89 ? -24.464 8.154 4.978 1.00 80.00 89 GLU A C 1
ATOM 722 O O . GLU A 1 89 ? -23.361 8.533 5.383 1.00 80.00 89 GLU A O 1
ATOM 727 N N . SER A 1 90 ? -25.439 7.860 5.844 1.00 80.69 90 SER A N 1
ATOM 728 C CA . SER A 1 90 ? -25.336 8.141 7.286 1.00 80.69 90 SER A CA 1
ATOM 729 C C . SER A 1 90 ? -24.410 7.193 8.049 1.00 80.69 90 SER A C 1
ATOM 731 O O . SER A 1 90 ? -23.724 7.626 8.972 1.00 80.69 90 SER A O 1
ATOM 733 N N . ASP A 1 91 ? -24.387 5.921 7.664 1.00 81.38 91 ASP A N 1
ATOM 734 C CA . ASP A 1 91 ? -23.541 4.870 8.235 1.00 81.38 91 ASP A CA 1
ATOM 735 C C . ASP A 1 91 ? -22.074 5.043 7.816 1.00 81.38 91 ASP A C 1
ATOM 737 O O . ASP A 1 91 ? -21.174 4.958 8.653 1.00 81.38 91 ASP A O 1
ATOM 741 N N . VAL A 1 92 ? -21.832 5.385 6.544 1.00 82.69 92 VAL A N 1
ATOM 742 C CA . VAL A 1 92 ? -20.506 5.768 6.045 1.00 82.69 92 VAL A CA 1
ATOM 743 C C . VAL A 1 92 ? -19.994 6.986 6.805 1.00 82.69 92 VAL A C 1
ATOM 745 O O . VAL A 1 92 ? -18.865 6.948 7.295 1.00 82.69 92 VAL A O 1
ATOM 748 N N . ARG A 1 93 ? -20.823 8.029 6.969 1.00 84.75 93 ARG A N 1
ATOM 749 C CA . ARG A 1 93 ? -20.461 9.223 7.745 1.00 84.75 93 ARG A CA 1
ATOM 750 C C . ARG A 1 93 ? -20.094 8.881 9.183 1.00 84.75 93 ARG A C 1
ATOM 752 O O . ARG A 1 93 ? -18.984 9.208 9.592 1.00 84.75 93 ARG A O 1
ATOM 759 N N . GLU A 1 94 ? -20.969 8.200 9.926 1.00 88.38 94 GLU A N 1
ATOM 760 C CA . GLU A 1 94 ? -20.706 7.831 11.326 1.00 88.38 94 GLU A CA 1
ATOM 761 C C . GLU A 1 94 ? -19.416 7.006 11.458 1.00 88.38 94 GLU A C 1
ATOM 763 O O . GLU A 1 94 ? -18.600 7.248 12.354 1.00 88.38 94 GLU A O 1
ATOM 768 N N . ALA A 1 95 ? -19.185 6.076 10.528 1.00 89.88 95 ALA A N 1
ATOM 769 C CA . ALA A 1 95 ? -17.965 5.290 10.500 1.00 89.88 95 ALA A CA 1
ATOM 770 C C . ALA A 1 95 ? -16.722 6.154 10.213 1.00 89.88 95 ALA A C 1
ATOM 772 O O . ALA A 1 95 ? -15.722 5.990 10.911 1.00 89.88 95 ALA A O 1
ATOM 773 N N . THR A 1 96 ? -16.768 7.100 9.266 1.00 90.81 96 THR A N 1
ATOM 774 C CA . THR A 1 96 ? -15.653 8.037 9.010 1.00 90.81 96 THR A CA 1
ATOM 775 C C . THR A 1 96 ? -15.423 9.028 10.153 1.00 90.81 96 THR A C 1
ATOM 777 O O . THR A 1 96 ? -14.273 9.295 10.491 1.00 90.81 96 THR A O 1
ATOM 780 N N . ASP A 1 97 ? -16.480 9.515 10.808 1.00 92.19 97 ASP A N 1
ATOM 781 C CA . ASP A 1 97 ? -16.394 10.453 11.936 1.00 92.19 97 ASP A CA 1
ATOM 782 C C . ASP A 1 97 ? -15.669 9.820 13.127 1.00 92.19 97 ASP A C 1
ATOM 784 O O . ASP A 1 97 ? -14.839 10.467 13.771 1.00 92.19 97 ASP A O 1
ATOM 788 N N . LYS A 1 98 ? -15.963 8.541 13.389 1.00 92.31 98 LYS A N 1
ATOM 789 C CA . LYS A 1 98 ? -15.379 7.727 14.462 1.00 92.31 98 LYS A CA 1
ATOM 790 C C . LYS A 1 98 ? -13.995 7.160 14.122 1.00 92.31 98 LYS A C 1
ATOM 792 O O . LYS A 1 98 ? -13.208 6.905 15.027 1.00 92.31 98 LYS A O 1
ATOM 797 N N . ALA A 1 99 ? -13.714 6.907 12.845 1.00 94.06 99 ALA A N 1
ATOM 798 C CA . ALA A 1 99 ? -12.454 6.319 12.388 1.00 94.06 99 ALA A CA 1
ATOM 799 C C . ALA A 1 99 ? -11.369 7.364 12.089 1.00 94.06 99 ALA A C 1
ATOM 801 O O . ALA A 1 99 ? -10.186 7.096 12.296 1.00 94.06 99 ALA A O 1
ATOM 802 N N . GLY A 1 100 ? -11.752 8.537 11.581 1.00 94.50 100 GLY A N 1
ATOM 803 C CA . GLY A 1 100 ? -10.809 9.501 11.025 1.00 94.50 100 GLY A CA 1
ATOM 804 C C . GLY A 1 100 ? -9.970 8.918 9.880 1.00 94.50 100 GLY A C 1
ATOM 805 O O . GLY A 1 100 ? -10.297 7.888 9.279 1.00 94.50 100 GLY A O 1
ATOM 806 N N . PHE A 1 101 ? -8.860 9.591 9.585 1.00 96.00 101 PHE A N 1
ATOM 807 C CA . PHE A 1 101 ? -7.921 9.219 8.528 1.00 96.00 101 PHE A CA 1
ATOM 808 C C . PHE A 1 101 ? -6.483 9.399 9.029 1.00 96.00 101 PHE A C 1
ATOM 810 O O . PHE A 1 101 ? -6.204 10.276 9.846 1.00 96.00 101 PHE A O 1
ATOM 817 N N . CYS A 1 102 ? -5.547 8.571 8.564 1.00 96.50 102 CYS A N 1
ATOM 818 C CA . CYS A 1 102 ? -4.142 8.709 8.948 1.00 96.50 102 CYS A CA 1
ATOM 819 C C . CYS A 1 102 ? -3.474 9.863 8.179 1.00 96.50 102 CYS A C 1
ATOM 821 O O . CYS A 1 102 ? -3.982 10.336 7.159 1.00 96.50 102 CYS A O 1
ATOM 823 N N . ARG A 1 103 ? -2.276 10.276 8.612 1.00 96.19 103 ARG A N 1
ATOM 824 C CA . ARG A 1 103 ? -1.471 11.329 7.957 1.00 96.19 103 ARG A CA 1
ATOM 825 C C . ARG A 1 103 ? -1.301 11.122 6.442 1.00 96.19 103 ARG A C 1
ATOM 827 O O . ARG A 1 103 ? -1.322 12.093 5.693 1.00 96.19 103 ARG A O 1
ATOM 834 N N . ASN A 1 104 ? -1.121 9.875 5.999 1.00 95.06 104 ASN A N 1
ATOM 835 C CA . ASN A 1 104 ? -0.989 9.533 4.580 1.00 95.06 104 ASN A CA 1
ATOM 836 C C . ASN A 1 104 ? -2.311 9.748 3.825 1.00 95.06 104 ASN A C 1
ATOM 838 O O . ASN A 1 104 ? -2.333 10.437 2.807 1.00 95.06 104 ASN A O 1
ATOM 842 N N . HIS A 1 105 ? -3.423 9.227 4.350 1.00 96.06 105 HIS A N 1
ATOM 843 C CA . HIS A 1 105 ? -4.724 9.375 3.700 1.00 96.06 105 HIS A CA 1
ATOM 844 C C . HIS A 1 105 ? -5.236 10.810 3.718 1.00 96.06 105 HIS A C 1
ATOM 846 O O . HIS A 1 105 ? -5.717 11.246 2.683 1.00 96.06 105 HIS A O 1
ATOM 852 N N . PHE A 1 106 ? -5.018 11.601 4.774 1.00 96.50 106 PHE A N 1
ATOM 853 C CA . PHE A 1 106 ? -5.324 13.039 4.729 1.00 96.50 106 PHE A CA 1
ATOM 854 C C . PHE A 1 106 ? -4.550 13.785 3.627 1.00 96.50 106 PHE A C 1
ATOM 856 O O . PHE A 1 106 ? -5.116 14.669 2.984 1.00 96.50 106 PHE A O 1
ATOM 863 N N . LYS A 1 107 ? -3.285 13.425 3.353 1.00 96.88 107 LYS A N 1
ATOM 864 C CA . LYS A 1 107 ? -2.528 14.012 2.232 1.00 96.88 107 LYS A CA 1
ATOM 865 C C . LYS A 1 107 ? -3.129 13.611 0.883 1.00 96.88 107 LYS A C 1
ATOM 867 O O . LYS A 1 107 ? -3.393 14.491 0.070 1.00 96.88 107 LYS A O 1
ATOM 872 N N . LYS A 1 108 ? -3.414 12.319 0.676 1.00 96.00 108 LYS A N 1
ATOM 873 C CA . LYS A 1 108 ? -4.040 11.816 -0.561 1.00 96.00 108 LYS A CA 1
ATOM 874 C C . LYS A 1 108 ? -5.439 12.404 -0.784 1.00 96.00 108 LYS A C 1
ATOM 876 O O . LYS A 1 108 ? -5.746 12.824 -1.888 1.00 96.00 108 LYS A O 1
ATOM 881 N N . MET A 1 109 ? -6.248 12.528 0.268 1.00 95.00 109 MET A N 1
ATOM 882 C CA . MET A 1 109 ? -7.566 13.176 0.245 1.00 95.00 109 MET A CA 1
ATOM 883 C C . MET A 1 109 ? -7.500 14.665 -0.112 1.00 95.00 109 MET A C 1
ATOM 885 O O . MET A 1 109 ? -8.386 15.159 -0.804 1.00 95.00 109 MET A O 1
ATOM 889 N N . PHE A 1 110 ? -6.464 15.382 0.333 1.00 95.56 110 PHE A N 1
ATOM 890 C CA . PHE A 1 110 ? -6.232 16.774 -0.057 1.00 95.56 110 PHE A CA 1
ATOM 891 C C . PHE A 1 110 ? -5.788 16.888 -1.524 1.00 95.56 110 PHE A C 1
ATOM 893 O O . PHE A 1 110 ? -6.329 17.707 -2.264 1.00 95.56 110 PHE A O 1
ATOM 900 N N . ASP A 1 111 ? -4.844 16.044 -1.955 1.00 95.69 111 ASP A N 1
ATOM 901 C CA . ASP A 1 111 ? -4.357 16.010 -3.342 1.00 95.69 111 ASP A CA 1
ATOM 902 C C . ASP A 1 111 ? -5.457 15.618 -4.340 1.00 95.69 111 ASP A C 1
ATOM 904 O O . ASP A 1 111 ? -5.476 16.116 -5.468 1.00 95.69 111 ASP A O 1
ATOM 908 N N . TYR A 1 112 ? -6.388 14.766 -3.898 1.00 94.25 112 TYR A N 1
ATOM 909 C CA . TYR A 1 112 ? -7.536 14.298 -4.664 1.00 94.25 112 TYR A CA 1
ATOM 910 C C . TYR A 1 112 ? -8.483 15.431 -5.086 1.00 94.25 112 TYR A C 1
ATOM 912 O O . TYR A 1 112 ? -9.073 15.386 -6.169 1.00 94.25 112 TYR A O 1
ATOM 920 N N . GLY A 1 113 ? -8.611 16.468 -4.253 1.00 92.31 113 GLY A N 1
ATOM 921 C CA . GLY A 1 113 ? -9.503 17.602 -4.474 1.00 92.31 113 GLY A CA 1
ATOM 922 C C . GLY A 1 113 ? -10.780 17.526 -3.635 1.00 92.31 113 GLY A C 1
ATOM 923 O O . GLY A 1 113 ? -10.718 17.341 -2.425 1.00 92.31 113 GLY A O 1
ATOM 924 N N . ASN A 1 114 ? -11.939 17.768 -4.258 1.00 90.62 114 ASN A N 1
ATOM 925 C CA . ASN A 1 114 ? -13.247 17.935 -3.603 1.00 90.62 114 ASN A CA 1
ATOM 926 C C . ASN A 1 114 ? -13.185 18.678 -2.245 1.00 90.62 114 ASN A C 1
ATOM 928 O O . ASN A 1 114 ? -13.424 18.111 -1.174 1.00 90.62 114 ASN A O 1
ATOM 932 N N . THR A 1 115 ? -12.879 19.979 -2.289 1.00 92.19 115 THR A N 1
ATOM 933 C CA . THR A 1 115 ? -12.771 20.846 -1.101 1.00 92.19 115 THR A CA 1
ATOM 934 C C . THR A 1 115 ? -14.027 20.820 -0.221 1.00 92.19 115 THR A C 1
ATOM 936 O O . THR A 1 115 ? -13.923 20.942 0.998 1.00 92.19 115 THR A O 1
ATOM 939 N N . LEU A 1 116 ? -15.214 20.646 -0.816 1.00 89.94 116 LEU A N 1
ATOM 940 C CA . LEU A 1 116 ? -16.478 20.600 -0.081 1.00 89.94 116 LEU A CA 1
ATOM 941 C C . LEU A 1 116 ? -16.653 19.270 0.669 1.00 89.94 116 LEU A C 1
ATOM 943 O O . LEU A 1 116 ? -16.987 19.294 1.851 1.00 89.94 116 LEU A O 1
ATOM 947 N N . GLY A 1 117 ? -16.380 18.132 0.022 1.00 90.25 117 GLY A N 1
ATOM 948 C CA . GLY A 1 117 ? -16.404 16.808 0.655 1.00 90.25 117 GLY A CA 1
ATOM 949 C C . GLY A 1 117 ? -15.402 16.708 1.807 1.00 90.25 117 GLY A C 1
ATOM 950 O O . GLY A 1 117 ? -15.786 16.396 2.935 1.00 90.25 117 GLY A O 1
ATOM 951 N N . ASN A 1 118 ? -14.148 17.107 1.562 1.00 92.94 118 ASN A N 1
ATOM 952 C CA . ASN A 1 118 ? -13.122 17.221 2.603 1.00 92.94 118 ASN A CA 1
ATOM 953 C C . ASN A 1 118 ? -13.558 18.149 3.753 1.00 92.94 118 ASN A C 1
ATOM 955 O O . ASN A 1 118 ? -13.408 17.798 4.923 1.00 92.94 118 ASN A O 1
ATOM 959 N N . GLY A 1 119 ? -14.142 19.312 3.443 1.00 93.69 119 GLY A N 1
ATOM 960 C CA . GLY A 1 119 ? -14.646 20.254 4.446 1.00 93.69 119 GLY A CA 1
ATOM 961 C C . GLY A 1 119 ? -15.759 19.675 5.326 1.00 93.69 119 GLY A C 1
ATOM 962 O O . GLY A 1 119 ? -15.761 19.904 6.538 1.00 93.69 119 GLY A O 1
ATOM 963 N N . TRP A 1 120 ? -16.675 18.887 4.753 1.00 91.44 120 TRP A N 1
ATOM 964 C CA . TRP A 1 120 ? -17.723 18.206 5.518 1.00 91.44 120 TRP A CA 1
ATOM 965 C C . TRP A 1 120 ? -17.179 17.090 6.410 1.00 91.44 120 TRP A C 1
ATOM 967 O O . TRP A 1 120 ? -17.571 17.044 7.573 1.00 91.44 120 TRP A O 1
ATOM 977 N N . ILE A 1 121 ? -16.280 16.242 5.897 1.00 93.06 121 ILE A N 1
ATOM 978 C CA . ILE A 1 121 ? -15.619 15.172 6.668 1.00 93.06 121 ILE A CA 1
ATOM 979 C C . ILE A 1 121 ? -14.852 15.763 7.856 1.00 93.06 121 ILE A C 1
ATOM 981 O O . ILE A 1 121 ? -14.988 15.310 8.992 1.00 93.06 121 ILE A O 1
ATOM 985 N N . LEU A 1 122 ? -14.064 16.817 7.615 1.00 95.25 122 LEU A N 1
ATOM 986 C CA . LEU A 1 122 ? -13.312 17.488 8.673 1.00 95.25 122 LEU A CA 1
ATOM 987 C C . LEU A 1 122 ? -14.245 18.103 9.721 1.00 95.25 122 LEU A C 1
ATOM 989 O O . LEU A 1 122 ? -13.984 17.956 10.912 1.00 95.25 122 LEU A O 1
ATOM 993 N N . LYS A 1 123 ? -15.347 18.750 9.314 1.00 94.69 123 LYS A N 1
ATOM 994 C CA . LYS A 1 123 ? -16.326 19.343 10.242 1.00 94.69 123 LYS A CA 1
ATOM 995 C C . LYS A 1 123 ? -16.870 18.311 11.233 1.00 94.69 123 LYS A C 1
ATOM 997 O O . LYS A 1 123 ? -16.861 18.564 12.438 1.00 94.69 123 LYS A O 1
ATOM 1002 N N . THR A 1 124 ? -17.353 17.171 10.750 1.00 94.00 124 THR A N 1
ATOM 1003 C CA . THR A 1 124 ? -18.015 16.163 11.591 1.00 94.00 124 THR A CA 1
ATOM 1004 C C . THR A 1 124 ? -17.016 15.338 12.403 1.00 94.00 124 THR A C 1
ATOM 1006 O O . THR A 1 124 ? -17.239 15.128 13.598 1.00 94.00 124 THR A O 1
ATOM 1009 N N . HIS A 1 125 ? -15.846 15.015 11.845 1.00 95.44 125 HIS A N 1
ATOM 1010 C CA . HIS A 1 125 ? -14.749 14.417 12.610 1.00 95.44 125 HIS A CA 1
ATOM 1011 C C . HIS A 1 125 ? -14.219 15.365 13.708 1.00 95.44 125 HIS A C 1
ATOM 1013 O O . HIS A 1 125 ? -14.006 14.929 14.840 1.00 95.44 125 HIS A O 1
ATOM 1019 N N . PHE A 1 126 ? -14.104 16.679 13.455 1.00 97.19 126 PHE A N 1
ATOM 1020 C CA . PHE A 1 126 ? -13.801 17.659 14.511 1.00 97.19 126 PHE A CA 1
ATOM 1021 C C . PHE A 1 126 ? -14.901 17.715 15.577 1.00 97.19 126 PHE A C 1
ATOM 1023 O O . PHE A 1 126 ? -14.585 17.835 16.762 1.00 97.19 126 PHE A O 1
ATOM 1030 N N . GLU A 1 127 ? -16.179 17.620 15.207 1.00 96.56 127 GLU A N 1
ATOM 1031 C CA . GLU A 1 127 ? -17.271 17.533 16.181 1.00 96.56 127 GLU A CA 1
ATOM 1032 C C . GLU A 1 127 ? -17.210 16.256 17.030 1.00 96.56 127 GLU A C 1
ATOM 1034 O O . GLU A 1 127 ? -17.548 16.321 18.213 1.00 96.56 127 GLU A O 1
ATOM 1039 N N . HIS A 1 128 ? -16.775 15.123 16.470 1.00 95.38 128 HIS A N 1
ATOM 1040 C CA . HIS A 1 128 ? -16.548 13.876 17.206 1.00 95.38 128 HIS A CA 1
ATOM 1041 C C . HIS A 1 128 ? -15.335 13.991 18.147 1.00 95.38 128 HIS A C 1
ATOM 1043 O O . HIS A 1 128 ? -15.469 13.803 19.359 1.00 95.38 128 HIS A O 1
ATOM 1049 N N . MET A 1 129 ? -14.177 14.411 17.630 1.00 96.62 129 MET A N 1
ATOM 1050 C CA . MET A 1 129 ? -12.946 14.595 18.408 1.00 96.62 129 MET A CA 1
ATOM 1051 C C . MET A 1 129 ? -13.109 15.600 19.552 1.00 96.62 129 MET A C 1
ATOM 1053 O O . MET A 1 129 ? -12.664 15.337 20.667 1.00 96.62 129 MET A O 1
ATOM 1057 N N . ASN A 1 130 ? -13.841 16.701 19.353 1.00 97.56 130 ASN A N 1
ATOM 1058 C CA . ASN A 1 130 ? -14.142 17.647 20.434 1.00 97.56 130 ASN A CA 1
ATOM 1059 C C . ASN A 1 130 ? -15.038 17.064 21.547 1.00 97.56 130 ASN A C 1
ATOM 1061 O O . ASN A 1 130 ? -15.082 17.641 22.637 1.00 97.56 130 AS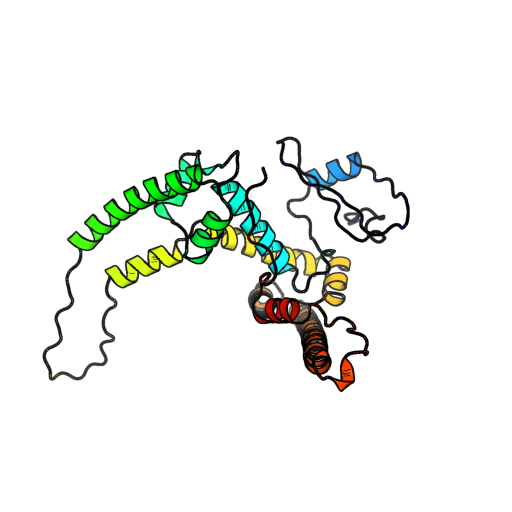N A O 1
ATOM 1065 N N . ARG A 1 131 ? -15.761 15.960 21.306 1.00 96.69 131 ARG A N 1
ATOM 1066 C CA . ARG A 1 131 ? -16.518 15.226 22.339 1.00 96.69 131 ARG A CA 1
ATOM 1067 C C . ARG A 1 131 ? -15.594 14.256 23.077 1.00 96.69 131 ARG A C 1
ATOM 1069 O O . ARG A 1 131 ? -15.520 14.336 24.304 1.00 96.69 131 ARG A O 1
ATOM 1076 N N . GLU A 1 132 ? -14.833 13.436 22.346 1.00 95.94 132 GLU A N 1
ATOM 1077 C CA . GLU A 1 132 ? -13.850 12.508 22.931 1.00 95.94 132 GLU A CA 1
ATOM 1078 C C . GLU A 1 132 ? -12.810 13.247 23.781 1.00 95.94 132 GLU A C 1
ATOM 1080 O O . GLU A 1 132 ? -12.658 12.929 24.957 1.00 95.94 132 GLU A O 1
ATOM 1085 N N . MET A 1 133 ? -12.163 14.296 23.260 1.00 96.38 133 MET A N 1
ATOM 1086 C CA . MET A 1 133 ? -11.165 15.078 24.007 1.00 96.38 133 MET A CA 1
ATOM 1087 C C . MET A 1 133 ? -11.717 15.591 25.343 1.00 96.38 133 MET A C 1
ATOM 1089 O O . MET A 1 133 ? -11.056 15.463 26.369 1.00 96.38 133 MET A O 1
ATOM 1093 N N . LYS A 1 134 ? -12.954 16.109 25.375 1.00 97.31 134 LYS A N 1
ATOM 1094 C CA . LYS A 1 134 ? -13.588 16.583 26.620 1.00 97.31 134 LYS A CA 1
ATOM 1095 C C . LYS A 1 134 ? -13.820 15.449 27.621 1.00 97.31 134 LYS A C 1
ATOM 1097 O O . LYS A 1 134 ? -13.608 15.653 28.816 1.00 97.31 134 LYS A O 1
ATOM 1102 N N . ALA A 1 135 ? -14.220 14.265 27.157 1.00 95.94 135 ALA A N 1
ATOM 1103 C CA . ALA A 1 135 ? -14.383 13.088 28.008 1.00 95.94 135 ALA A CA 1
ATOM 1104 C C . ALA A 1 135 ? -13.028 12.574 28.533 1.00 95.94 135 ALA A C 1
ATOM 1106 O O . ALA A 1 135 ? -12.850 12.435 29.745 1.00 95.94 135 ALA A O 1
ATOM 1107 N N . ARG A 1 136 ? -12.050 12.372 27.640 1.00 95.12 136 ARG A N 1
ATOM 1108 C CA . ARG A 1 136 ? -10.701 11.878 27.959 1.00 95.12 136 ARG A CA 1
ATOM 1109 C C . ARG A 1 136 ? -9.955 12.831 28.895 1.00 95.12 136 ARG A C 1
ATOM 1111 O O . ARG A 1 136 ? -9.370 12.371 29.869 1.00 95.12 136 ARG A O 1
ATOM 1118 N N . PHE A 1 137 ? -10.024 14.147 28.675 1.00 95.62 137 PHE A N 1
ATOM 1119 C CA . PHE A 1 137 ? -9.381 15.143 29.545 1.00 95.62 137 PHE A CA 1
ATOM 1120 C C . PHE A 1 137 ? -10.043 15.227 30.926 1.00 95.62 137 PHE A C 1
ATOM 1122 O O . PHE A 1 137 ? -9.337 15.352 31.922 1.00 95.62 137 PHE A O 1
ATOM 1129 N N . LYS A 1 138 ? -11.376 15.095 31.019 1.00 95.50 138 LYS A N 1
ATOM 1130 C CA . LYS A 1 138 ? -12.087 15.033 32.311 1.00 95.50 138 LYS A CA 1
ATOM 1131 C C . LYS A 1 138 ? -11.761 13.756 33.101 1.00 95.50 138 LYS A C 1
ATOM 1133 O O . LYS A 1 138 ? -11.786 13.785 34.327 1.00 95.50 138 LYS A O 1
ATOM 1138 N N . ALA A 1 139 ? -11.469 12.654 32.410 1.00 93.44 139 ALA A N 1
ATOM 1139 C CA . ALA A 1 139 ? -11.064 11.382 33.011 1.00 93.44 139 ALA A CA 1
ATOM 1140 C C . ALA A 1 139 ? -9.545 11.264 33.265 1.00 93.44 139 ALA A C 1
ATOM 1142 O O . ALA A 1 139 ? -9.103 10.313 33.910 1.00 93.44 139 ALA A O 1
ATOM 1143 N N . PHE A 1 140 ? -8.731 12.194 32.757 1.00 94.50 140 PHE A N 1
ATOM 1144 C CA . PHE A 1 140 ? -7.279 12.141 32.900 1.00 94.50 140 PHE A CA 1
ATOM 1145 C C . PHE A 1 140 ? -6.827 12.496 34.322 1.00 94.50 140 PHE A C 1
ATOM 1147 O O . PHE A 1 140 ? -7.417 13.322 35.017 1.00 94.50 140 PHE A O 1
ATOM 1154 N N . SER A 1 141 ? -5.719 11.900 34.752 1.00 89.31 141 SER A N 1
ATOM 1155 C CA . SER A 1 141 ? -4.972 12.334 35.930 1.00 89.31 141 SER A CA 1
ATOM 1156 C C . SER A 1 141 ? -3.483 12.057 35.712 1.00 89.31 141 SER A C 1
ATOM 1158 O O . SER A 1 141 ? -3.134 10.955 35.282 1.00 89.31 141 SER A O 1
ATOM 1160 N N . PRO A 1 142 ? -2.589 13.025 35.988 1.00 88.00 142 PRO A N 1
ATOM 1161 C CA . PRO A 1 142 ? -1.158 12.827 35.816 1.00 88.00 142 PRO A CA 1
ATOM 1162 C C . PRO A 1 142 ? -0.635 11.780 36.804 1.00 88.00 142 PRO A C 1
ATOM 1164 O O . PRO A 1 142 ? -1.057 11.712 37.961 1.00 88.00 142 PRO A O 1
ATOM 1167 N N . GLN A 1 143 ? 0.319 10.969 36.352 1.00 82.44 143 GLN A N 1
ATOM 1168 C CA . GLN A 1 143 ? 0.975 9.992 37.214 1.00 82.44 143 GLN A CA 1
ATOM 1169 C C . GLN A 1 143 ? 1.838 10.705 38.259 1.00 82.44 143 GLN A C 1
ATOM 1171 O O . GLN A 1 143 ? 2.522 11.684 37.962 1.00 82.44 143 GLN A O 1
ATOM 1176 N N . LYS A 1 144 ? 1.820 10.202 39.496 1.00 79.56 144 LYS A N 1
ATOM 1177 C CA . LYS A 1 144 ? 2.651 10.741 40.576 1.00 79.56 144 LYS A CA 1
ATOM 1178 C C . LYS A 1 144 ? 4.108 10.359 40.330 1.00 79.56 144 LYS A C 1
ATOM 1180 O O . LYS A 1 144 ? 4.417 9.170 40.267 1.00 79.56 144 LYS A O 1
ATOM 1185 N N . THR A 1 145 ? 4.994 11.350 40.248 1.00 75.62 145 THR A N 1
ATOM 1186 C CA . THR A 1 145 ? 6.444 11.130 40.189 1.00 75.62 145 THR A CA 1
ATOM 1187 C C . THR A 1 145 ? 6.878 10.252 41.368 1.00 75.62 145 THR A C 1
ATOM 1189 O O . THR A 1 145 ? 6.600 10.618 42.515 1.00 75.62 145 THR A O 1
ATOM 1192 N N . PRO A 1 146 ? 7.536 9.101 41.141 1.00 67.69 146 PRO A N 1
ATOM 1193 C CA . PRO A 1 146 ? 8.016 8.270 42.235 1.00 67.69 146 PRO A CA 1
ATOM 1194 C C . PRO A 1 146 ? 9.126 9.011 42.985 1.00 67.69 146 PRO A C 1
ATOM 1196 O O . PRO A 1 146 ? 10.135 9.399 42.397 1.00 67.69 146 PRO A O 1
ATOM 1199 N N . LEU A 1 147 ? 8.941 9.206 44.292 1.00 68.00 147 LEU A N 1
ATOM 1200 C CA . LEU A 1 147 ? 9.975 9.778 45.151 1.00 68.00 147 LEU A CA 1
ATOM 1201 C C . LEU A 1 147 ? 11.207 8.854 45.150 1.00 68.00 147 LEU A C 1
ATOM 1203 O O . LEU A 1 147 ? 11.065 7.632 45.245 1.00 68.00 147 LEU A O 1
ATOM 1207 N N . MET A 1 148 ? 12.400 9.443 45.027 1.00 61.81 148 MET A N 1
ATOM 1208 C CA . MET A 1 148 ? 13.685 8.732 44.976 1.00 61.81 148 MET A CA 1
ATOM 1209 C C . MET A 1 148 ? 13.804 7.654 46.069 1.00 61.81 148 MET A C 1
ATOM 1211 O O . MET A 1 148 ? 13.549 7.932 47.239 1.00 61.81 148 MET A O 1
ATOM 1215 N N . GLY A 1 149 ? 14.270 6.451 45.701 1.00 57.41 149 GLY A N 1
ATOM 1216 C CA . GLY A 1 149 ? 14.819 5.496 46.677 1.00 57.41 149 GLY A CA 1
ATOM 1217 C C . GLY A 1 149 ? 14.329 4.043 46.655 1.00 57.41 149 GLY A C 1
ATOM 1218 O O . GLY A 1 149 ? 14.749 3.288 47.529 1.00 57.41 149 GLY A O 1
ATOM 1219 N N . LYS A 1 150 ? 13.479 3.593 45.714 1.00 52.66 150 LYS A N 1
ATOM 1220 C CA . LYS A 1 150 ? 13.114 2.158 45.618 1.00 52.66 150 LYS A CA 1
ATOM 1221 C C . LYS A 1 150 ? 13.300 1.561 44.223 1.00 52.66 150 LYS A C 1
ATOM 1223 O O . LYS A 1 150 ? 12.555 1.851 43.293 1.00 52.66 150 LYS A O 1
ATOM 1228 N N . PHE A 1 151 ? 14.279 0.661 44.128 1.00 55.72 151 PHE A N 1
ATOM 1229 C CA . PHE A 1 151 ? 14.607 -0.131 42.945 1.00 55.72 151 PHE A CA 1
ATOM 1230 C C . PHE A 1 151 ? 13.466 -1.087 42.561 1.00 55.72 151 PHE A C 1
ATOM 1232 O O . PHE A 1 151 ? 13.404 -2.228 43.017 1.00 55.72 151 PHE A O 1
ATOM 1239 N N . LYS A 1 152 ? 12.594 -0.649 41.653 1.00 53.81 152 LYS A N 1
ATOM 1240 C CA . LYS A 1 152 ? 11.859 -1.549 40.758 1.00 53.81 152 LYS A CA 1
ATOM 1241 C C . LYS A 1 152 ? 11.961 -1.032 39.332 1.00 53.81 152 LYS A C 1
ATOM 1243 O O . LYS A 1 152 ? 11.721 0.148 39.090 1.00 53.81 152 LYS A O 1
ATOM 1248 N N . LYS A 1 153 ? 12.218 -1.938 38.382 1.00 54.06 153 LYS A N 1
ATOM 1249 C CA . LYS A 1 153 ? 11.955 -1.719 36.950 1.00 54.06 153 LYS A CA 1
ATOM 1250 C C . LYS A 1 153 ? 10.440 -1.740 36.694 1.00 54.06 153 LYS A C 1
ATOM 1252 O O . LYS A 1 153 ? 9.939 -2.569 35.943 1.00 54.06 153 LYS A O 1
ATOM 1257 N N . ASN A 1 154 ? 9.702 -0.845 37.348 1.00 51.97 154 ASN A N 1
ATOM 1258 C CA . ASN A 1 154 ? 8.356 -0.519 36.908 1.00 51.97 154 ASN A CA 1
ATOM 1259 C C . ASN A 1 154 ? 8.533 0.239 35.591 1.00 51.97 154 ASN A C 1
ATOM 1261 O O . ASN A 1 154 ? 8.988 1.383 35.611 1.00 51.97 154 ASN A O 1
ATOM 1265 N N . ALA A 1 155 ? 8.220 -0.397 34.460 1.00 58.03 155 ALA A N 1
ATOM 1266 C CA . ALA A 1 155 ? 8.059 0.335 33.211 1.00 58.03 155 ALA A CA 1
ATOM 1267 C C . ALA A 1 155 ? 7.069 1.482 33.467 1.00 58.03 155 ALA A C 1
ATOM 1269 O O . ALA A 1 155 ? 6.036 1.266 34.110 1.00 58.03 155 ALA A O 1
ATOM 1270 N N . ALA A 1 156 ? 7.417 2.699 33.041 1.00 65.38 156 ALA A N 1
ATOM 1271 C CA . ALA A 1 156 ? 6.537 3.845 33.216 1.00 65.38 156 ALA A CA 1
ATOM 1272 C C . ALA A 1 156 ? 5.197 3.517 32.552 1.00 65.38 156 ALA A C 1
ATOM 1274 O O . ALA A 1 156 ? 5.167 3.156 31.374 1.00 65.38 156 ALA A O 1
ATOM 1275 N N . GLN A 1 157 ? 4.108 3.577 33.322 1.00 69.44 157 GLN A N 1
ATOM 1276 C CA . GLN A 1 157 ? 2.787 3.269 32.786 1.00 69.44 157 GLN A CA 1
ATOM 1277 C C . GLN A 1 157 ? 2.515 4.234 31.623 1.00 69.44 157 GLN A C 1
ATOM 1279 O O . GLN A 1 157 ? 2.792 5.430 31.758 1.00 69.44 157 GLN A O 1
ATOM 1284 N N . PRO A 1 158 ? 2.025 3.764 30.468 1.00 80.94 158 PRO A N 1
ATOM 1285 C CA . PRO A 1 158 ? 1.806 4.641 29.329 1.00 80.94 158 PRO A CA 1
ATOM 1286 C C . PRO A 1 158 ? 0.784 5.735 29.675 1.00 80.94 158 PRO A C 1
ATOM 1288 O O . PRO A 1 158 ? -0.170 5.519 30.424 1.00 80.94 158 PRO A O 1
ATOM 1291 N N . ASN A 1 159 ? 0.996 6.941 29.149 1.00 89.56 159 ASN A N 1
ATOM 1292 C CA . ASN A 1 159 ? 0.045 8.038 29.312 1.00 89.56 159 ASN A CA 1
ATOM 1293 C C . ASN A 1 159 ? -1.244 7.692 28.546 1.00 89.56 159 ASN A C 1
ATOM 1295 O O . ASN A 1 159 ? -1.181 7.436 27.348 1.00 89.56 159 ASN A O 1
ATOM 1299 N N . SER A 1 160 ? -2.403 7.707 29.209 1.00 91.69 160 SER A N 1
ATOM 1300 C CA . SER A 1 160 ? -3.681 7.310 28.602 1.00 91.69 160 SER A CA 1
ATOM 1301 C C . SER A 1 160 ? -4.157 8.232 27.473 1.00 91.69 160 SER A C 1
ATOM 1303 O O . SER A 1 160 ? -4.816 7.756 26.555 1.00 91.69 160 SER A O 1
ATOM 1305 N N . ILE A 1 161 ? -3.775 9.516 27.475 1.00 94.12 161 ILE A N 1
ATOM 1306 C CA . ILE A 1 161 ? -3.977 10.408 26.320 1.00 94.12 161 ILE A CA 1
ATOM 1307 C C . ILE A 1 161 ? -3.021 10.024 25.185 1.00 94.12 161 ILE A C 1
ATOM 1309 O O . ILE A 1 161 ? -3.423 10.003 24.030 1.00 94.12 161 ILE A O 1
ATOM 1313 N N . GLY A 1 162 ? -1.776 9.662 25.510 1.00 93.62 162 GLY A N 1
ATOM 1314 C CA . GLY A 1 162 ? -0.792 9.187 24.530 1.00 93.62 162 GLY A CA 1
ATOM 1315 C C . GLY A 1 162 ? -1.157 7.845 23.884 1.00 93.62 162 GLY A C 1
ATOM 1316 O O . GLY A 1 162 ? -0.855 7.645 22.713 1.00 93.62 162 GLY A O 1
ATOM 1317 N N . LEU A 1 163 ? -1.830 6.947 24.613 1.00 92.88 163 LEU A N 1
ATOM 1318 C CA . LEU A 1 163 ? -2.439 5.740 24.041 1.00 92.88 163 LEU A CA 1
ATOM 1319 C C . LEU A 1 163 ? -3.626 6.096 23.149 1.00 92.88 163 LEU A C 1
ATOM 1321 O O . LEU A 1 163 ? -3.644 5.703 21.991 1.00 92.88 163 LEU A O 1
ATOM 1325 N N . TRP A 1 164 ? -4.568 6.898 23.651 1.00 94.50 164 TRP A N 1
ATOM 1326 C CA . TRP A 1 164 ? -5.752 7.298 22.890 1.00 94.50 164 TRP A CA 1
ATOM 1327 C C . TRP A 1 164 ? -5.409 8.007 21.567 1.00 94.50 164 TRP A C 1
ATOM 1329 O O . TRP A 1 164 ? -6.056 7.750 20.557 1.00 94.50 164 TRP A O 1
ATOM 1339 N N . VAL A 1 165 ? -4.364 8.843 21.533 1.00 93.81 165 VAL A N 1
ATOM 1340 C CA . VAL A 1 165 ? -3.881 9.457 20.282 1.00 93.81 165 VAL A CA 1
ATOM 1341 C C . VAL A 1 165 ? -3.388 8.396 19.292 1.00 93.81 165 VAL A C 1
ATOM 1343 O O . VAL A 1 165 ? -3.762 8.463 18.126 1.00 93.81 165 VAL A O 1
ATOM 1346 N N . LYS A 1 166 ? -2.642 7.375 19.739 1.00 93.38 166 LYS A N 1
ATOM 1347 C CA . LYS A 1 166 ? -2.244 6.250 18.870 1.00 93.38 166 LYS A CA 1
ATOM 1348 C C . LYS A 1 166 ? -3.442 5.440 18.380 1.00 93.38 166 LYS A C 1
ATOM 1350 O O . LYS A 1 166 ? -3.504 5.121 17.200 1.00 93.38 166 LYS A O 1
ATOM 1355 N N . GLU A 1 167 ? -4.431 5.199 19.246 1.00 93.44 167 GLU A N 1
ATOM 1356 C CA . GLU A 1 167 ? -5.707 4.581 18.854 1.00 93.44 167 GLU A CA 1
ATOM 1357 C C . GLU A 1 167 ? -6.396 5.371 17.722 1.00 93.44 167 GLU A C 1
ATOM 1359 O O . GLU A 1 167 ? -7.083 4.751 16.915 1.00 93.44 167 GLU A O 1
ATOM 1364 N N . GLN A 1 168 ? -6.209 6.703 17.641 1.00 93.19 168 GLN A N 1
ATOM 1365 C CA . GLN A 1 168 ? -6.722 7.533 16.536 1.00 93.19 168 GLN A CA 1
ATOM 1366 C C . GLN A 1 168 ? -5.821 7.501 15.284 1.00 93.19 168 GLN A C 1
ATOM 1368 O O . GLN A 1 168 ? -6.318 7.529 14.160 1.00 93.19 168 GLN A O 1
ATOM 1373 N N . GLU A 1 169 ? -4.495 7.432 15.439 1.00 90.31 169 GLU A N 1
ATOM 1374 C CA . GLU A 1 169 ? -3.571 7.281 14.300 1.00 90.31 169 GLU A CA 1
ATOM 1375 C C . GLU A 1 169 ? -3.770 5.927 13.586 1.00 90.31 169 GLU A C 1
ATOM 1377 O O . GLU A 1 169 ? -3.706 5.850 12.355 1.00 90.31 169 GLU A O 1
ATOM 1382 N N . GLU A 1 170 ? -4.088 4.883 14.354 1.00 93.56 170 GLU A N 1
ATOM 1383 C CA . GLU A 1 170 ? -4.376 3.517 13.899 1.00 93.56 170 GLU A CA 1
ATOM 1384 C C . GLU A 1 170 ? -5.847 3.305 13.470 1.00 93.56 170 GLU A C 1
ATOM 1386 O O . GLU A 1 170 ? -6.191 2.241 12.943 1.00 93.56 170 GLU A O 1
ATOM 1391 N N . SER A 1 171 ? -6.749 4.282 13.660 1.00 94.69 171 SER A N 1
ATOM 1392 C CA . SER A 1 171 ? -8.180 4.086 13.372 1.00 94.69 171 SER A CA 1
ATOM 1393 C C . SER A 1 171 ? -8.630 4.340 11.935 1.00 94.69 171 SER A C 1
ATOM 1395 O O . SER A 1 171 ? -9.783 4.036 11.627 1.00 94.69 171 SER A O 1
ATOM 1397 N N . CYS A 1 172 ? -7.736 4.828 11.066 1.00 96.75 172 CYS A N 1
ATOM 1398 C CA . CYS A 1 172 ? -8.022 5.286 9.701 1.00 96.75 172 CYS A CA 1
ATOM 1399 C C . CYS A 1 172 ? -9.019 4.409 8.919 1.00 96.75 172 CYS A C 1
ATOM 1401 O O . CYS A 1 172 ? -8.782 3.221 8.675 1.00 96.75 172 CYS A O 1
ATOM 1403 N N . TYR A 1 173 ? -10.095 5.041 8.441 1.00 93.94 173 TYR A N 1
ATOM 1404 C CA . TYR A 1 173 ? -11.176 4.397 7.694 1.00 93.94 173 TYR A CA 1
ATOM 1405 C C . TYR A 1 173 ? -10.695 3.656 6.436 1.00 93.94 173 TYR A C 1
ATOM 1407 O O . TYR A 1 173 ? -11.076 2.505 6.207 1.00 93.94 173 TYR A O 1
ATOM 1415 N N . ILE A 1 174 ? -9.828 4.299 5.6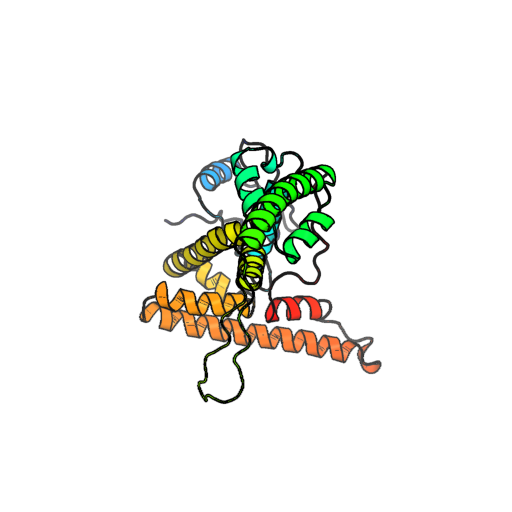44 1.00 92.06 174 ILE A N 1
ATOM 1416 C CA . ILE A 1 174 ? -9.303 3.730 4.395 1.00 92.06 174 ILE A CA 1
ATOM 1417 C C . ILE A 1 174 ? -8.360 2.564 4.704 1.00 92.06 174 ILE A C 1
ATOM 1419 O O . ILE A 1 174 ? -8.556 1.494 4.141 1.00 92.06 174 ILE A O 1
ATOM 1423 N N . CYS A 1 175 ? -7.423 2.708 5.655 1.00 94.06 175 CYS A N 1
ATOM 1424 C CA . CYS A 1 175 ? -6.526 1.615 6.064 1.00 94.06 175 CYS A CA 1
ATOM 1425 C C . CYS A 1 175 ? -7.288 0.350 6.492 1.00 94.06 175 CYS A C 1
ATOM 1427 O O . CYS A 1 175 ? -6.888 -0.754 6.133 1.00 94.06 175 CYS A O 1
ATOM 1429 N N . ARG A 1 176 ? -8.383 0.501 7.250 1.00 90.00 176 ARG A N 1
ATOM 1430 C CA . ARG A 1 176 ? -9.178 -0.637 7.742 1.00 90.00 176 ARG A CA 1
ATOM 1431 C C . ARG A 1 176 ? -9.893 -1.369 6.606 1.00 90.00 176 ARG A C 1
ATOM 1433 O O . ARG A 1 176 ? -9.660 -2.558 6.419 1.00 90.00 176 ARG A O 1
ATOM 1440 N N . ARG A 1 177 ? -10.661 -0.648 5.778 1.00 84.44 177 ARG A N 1
ATOM 1441 C CA . ARG A 1 177 ? -11.334 -1.234 4.600 1.00 84.44 177 ARG A CA 1
ATOM 1442 C C . ARG A 1 177 ? -10.355 -1.844 3.595 1.00 84.44 177 ARG A C 1
ATOM 1444 O O . ARG A 1 177 ? -10.662 -2.857 2.969 1.00 84.44 177 ARG A O 1
ATOM 1451 N N . PHE A 1 178 ? -9.183 -1.235 3.446 1.00 82.75 178 PHE A N 1
ATOM 1452 C CA . PHE A 1 178 ? -8.086 -1.757 2.643 1.00 82.75 178 PHE A CA 1
ATOM 1453 C C . PHE A 1 178 ? -7.584 -3.096 3.197 1.00 82.75 178 PHE A C 1
ATOM 1455 O O . PHE A 1 178 ? -7.579 -4.073 2.456 1.00 82.75 178 PHE A O 1
ATOM 1462 N N . ALA A 1 179 ? -7.264 -3.188 4.494 1.00 83.00 179 ALA A N 1
ATOM 1463 C CA . ALA A 1 179 ? -6.795 -4.425 5.129 1.00 83.00 179 ALA A CA 1
ATOM 1464 C C . ALA A 1 179 ? -7.826 -5.568 5.033 1.00 83.00 179 ALA A C 1
ATOM 1466 O O . ALA A 1 179 ? -7.481 -6.679 4.623 1.00 83.00 179 ALA A O 1
ATOM 1467 N N . ASP A 1 180 ? -9.106 -5.269 5.293 1.00 74.19 180 ASP A N 1
ATOM 1468 C CA . ASP A 1 180 ? -10.226 -6.211 5.132 1.00 74.19 180 ASP A CA 1
ATOM 1469 C C . ASP A 1 180 ? -10.337 -6.764 3.701 1.00 74.19 180 ASP A C 1
ATOM 1471 O O . ASP A 1 180 ? -10.938 -7.817 3.475 1.00 74.19 180 ASP A O 1
ATOM 1475 N N . THR A 1 181 ? -9.835 -6.033 2.703 1.00 73.31 181 THR A N 1
ATOM 1476 C CA . THR A 1 181 ? -9.892 -6.411 1.284 1.00 73.31 181 THR A CA 1
ATOM 1477 C C . THR A 1 181 ? -8.591 -7.085 0.839 1.00 73.31 181 THR A C 1
ATOM 1479 O O . THR A 1 181 ? -8.646 -8.116 0.172 1.00 73.31 181 THR A O 1
ATOM 1482 N N . TYR A 1 182 ? -7.432 -6.597 1.291 1.00 77.19 182 TYR A N 1
ATOM 1483 C CA . TYR A 1 182 ? -6.113 -7.197 1.071 1.00 77.19 182 TYR A CA 1
ATOM 1484 C C . TYR A 1 182 ? -6.064 -8.666 1.520 1.00 77.19 182 TYR A C 1
ATOM 1486 O O . TYR A 1 182 ? -5.659 -9.532 0.745 1.00 77.19 182 TYR A O 1
ATOM 1494 N N . ALA A 1 183 ? -6.593 -8.977 2.711 1.00 75.56 183 ALA A N 1
ATOM 1495 C CA . ALA A 1 183 ? -6.680 -10.355 3.200 1.00 75.56 183 ALA A CA 1
ATOM 1496 C C . ALA A 1 183 ? -7.457 -11.284 2.241 1.00 75.56 183 ALA A C 1
ATOM 1498 O O . ALA A 1 183 ? -7.063 -12.427 2.026 1.00 75.56 183 ALA A O 1
ATOM 1499 N N . ARG A 1 184 ? -8.522 -10.786 1.591 1.00 76.44 184 ARG A N 1
ATOM 1500 C CA . ARG A 1 184 ? -9.296 -11.554 0.595 1.00 76.44 184 ARG A CA 1
ATOM 1501 C C . ARG A 1 184 ? -8.536 -11.755 -0.722 1.00 76.44 184 ARG A C 1
ATOM 1503 O O . ARG A 1 184 ? -8.684 -12.811 -1.341 1.00 76.44 184 ARG A O 1
ATOM 1510 N N . TYR A 1 185 ? -7.694 -10.804 -1.135 1.00 76.88 185 TYR A N 1
ATOM 1511 C CA . TYR A 1 185 ? -6.785 -10.995 -2.274 1.00 76.88 185 TYR A CA 1
ATOM 1512 C C . TYR A 1 185 ? -5.714 -12.048 -1.978 1.00 76.88 185 TYR A C 1
ATOM 1514 O O . TYR A 1 185 ? -5.463 -12.908 -2.822 1.00 76.88 185 TYR A O 1
ATOM 1522 N N . LEU A 1 186 ? -5.133 -12.029 -0.776 1.00 78.94 186 LEU A N 1
ATOM 1523 C CA . LEU A 1 186 ? -4.123 -12.999 -0.350 1.00 78.94 186 LEU A CA 1
ATOM 1524 C C . LEU A 1 186 ? -4.713 -14.419 -0.235 1.00 78.94 186 LEU A C 1
ATOM 1526 O O . LEU A 1 186 ? -4.134 -15.374 -0.750 1.00 78.94 186 LEU A O 1
ATOM 1530 N N . ASP A 1 187 ? -5.920 -14.563 0.318 1.00 78.38 187 ASP A N 1
ATOM 1531 C CA . ASP A 1 187 ? -6.664 -15.829 0.301 1.00 78.38 187 ASP A CA 1
ATOM 1532 C C . ASP A 1 187 ? -6.949 -16.320 -1.129 1.00 78.38 187 ASP A C 1
ATOM 1534 O O . ASP A 1 187 ? -6.732 -17.495 -1.437 1.00 78.38 187 ASP A O 1
ATOM 1538 N N . THR A 1 188 ? -7.374 -15.427 -2.030 1.00 77.19 188 THR A N 1
ATOM 1539 C CA . THR A 1 188 ? -7.660 -15.790 -3.430 1.00 77.19 188 THR A CA 1
ATOM 1540 C C . THR A 1 188 ? -6.395 -16.205 -4.185 1.00 77.19 188 THR A C 1
ATOM 1542 O O . THR A 1 188 ? -6.435 -17.178 -4.938 1.00 77.19 188 THR A O 1
ATOM 1545 N N . PHE A 1 189 ? -5.255 -15.553 -3.930 1.00 84.94 189 PHE A N 1
ATOM 1546 C CA . PHE A 1 189 ? -3.952 -15.946 -4.476 1.00 84.94 189 PHE A CA 1
ATOM 1547 C C . PHE A 1 189 ? -3.641 -17.420 -4.175 1.00 84.94 189 PHE A C 1
ATOM 1549 O O . PHE A 1 189 ? -3.333 -18.184 -5.090 1.00 84.94 189 PHE A O 1
ATOM 1556 N N . PHE A 1 190 ? -3.798 -17.861 -2.921 1.00 85.00 190 PHE A N 1
ATOM 1557 C CA . PHE A 1 190 ? -3.537 -19.257 -2.548 1.00 85.00 190 PHE A CA 1
ATOM 1558 C C . PHE A 1 190 ? -4.619 -20.236 -3.017 1.00 85.00 190 PHE A C 1
ATOM 1560 O O . PHE A 1 190 ? -4.301 -21.386 -3.327 1.00 85.00 190 PHE A O 1
ATOM 1567 N N . VAL A 1 191 ? -5.881 -19.808 -3.136 1.00 82.44 191 VAL A N 1
ATOM 1568 C CA . VAL A 1 191 ? -6.933 -20.620 -3.778 1.00 82.44 191 VAL A CA 1
ATOM 1569 C C . VAL A 1 191 ? -6.592 -20.902 -5.242 1.00 82.44 191 VAL A C 1
ATOM 1571 O O . VAL A 1 191 ? -6.822 -22.019 -5.709 1.00 82.44 191 VAL A O 1
ATOM 1574 N N . MET A 1 192 ? -6.031 -19.921 -5.948 1.00 77.50 192 MET A N 1
ATOM 1575 C CA . MET A 1 192 ? -5.673 -20.030 -7.362 1.00 77.50 192 MET A CA 1
ATOM 1576 C C . MET A 1 192 ? -4.368 -20.795 -7.563 1.00 77.50 192 MET A C 1
ATOM 1578 O O . MET A 1 192 ? -4.346 -21.721 -8.366 1.00 77.50 192 MET A O 1
ATOM 1582 N N . TYR A 1 193 ? -3.339 -20.535 -6.749 1.00 83.94 193 TYR A N 1
ATOM 1583 C CA . TYR A 1 193 ? -2.076 -21.288 -6.755 1.00 83.94 193 TYR A CA 1
ATOM 1584 C C . TYR A 1 193 ? -2.280 -22.817 -6.652 1.00 83.94 193 TYR A C 1
ATOM 1586 O O . TYR A 1 193 ? -1.577 -23.602 -7.284 1.00 83.94 193 TYR A O 1
ATOM 1594 N N . LYS A 1 194 ? -3.291 -23.262 -5.895 1.00 82.81 194 LYS A N 1
ATOM 1595 C CA . LYS A 1 194 ? -3.631 -24.690 -5.744 1.00 82.81 194 LYS A CA 1
ATOM 1596 C C . LYS A 1 194 ? -4.418 -25.296 -6.912 1.00 82.81 194 LYS A C 1
ATOM 1598 O O . LYS A 1 194 ? -4.489 -26.520 -7.011 1.00 82.81 194 LYS A O 1
ATOM 1603 N N . LYS A 1 195 ? -5.097 -24.478 -7.722 1.00 81.19 195 LYS A N 1
ATOM 1604 C CA . LYS A 1 195 ? -6.141 -24.923 -8.670 1.00 81.19 195 LYS A CA 1
ATOM 1605 C C . LYS A 1 195 ? -5.829 -24.621 -10.132 1.00 81.19 195 LYS A C 1
ATOM 1607 O O . LYS A 1 195 ? -6.348 -25.310 -11.004 1.00 81.19 195 LYS A O 1
ATOM 1612 N N . ASP A 1 196 ? -5.022 -23.601 -10.387 1.00 78.06 196 ASP A N 1
ATOM 1613 C CA . ASP A 1 196 ? -4.779 -23.029 -11.704 1.00 78.06 196 ASP A CA 1
ATOM 1614 C C . ASP A 1 196 ? -3.278 -23.105 -12.026 1.00 78.06 196 ASP A C 1
ATOM 1616 O O . ASP A 1 196 ? -2.432 -22.509 -11.356 1.00 78.06 196 ASP A O 1
ATOM 1620 N N . ARG A 1 197 ? -2.946 -23.898 -13.049 1.00 78.94 197 ARG A N 1
ATOM 1621 C CA . ARG A 1 197 ? -1.567 -24.101 -13.511 1.00 78.94 197 ARG A CA 1
ATOM 1622 C C . ARG A 1 197 ? -1.049 -22.891 -14.281 1.00 78.94 197 ARG A C 1
ATOM 1624 O O . ARG A 1 197 ? 0.115 -22.538 -14.114 1.00 78.94 197 ARG A O 1
ATOM 1631 N N . ASP A 1 198 ? -1.915 -22.234 -15.041 1.00 78.38 198 ASP A N 1
ATOM 1632 C CA . ASP A 1 198 ? -1.571 -21.085 -15.874 1.00 78.38 198 ASP A CA 1
ATOM 1633 C C . ASP A 1 198 ? -1.299 -19.868 -14.981 1.00 78.38 198 ASP A C 1
ATOM 1635 O O . ASP A 1 198 ? -0.379 -19.094 -15.235 1.00 78.38 198 ASP A O 1
ATOM 1639 N N . PHE A 1 199 ? -2.038 -19.730 -13.875 1.00 77.12 199 PHE A N 1
ATOM 1640 C CA . PHE A 1 199 ? -1.730 -18.773 -12.812 1.00 77.12 199 PHE A CA 1
ATOM 1641 C C . PHE A 1 199 ? -0.336 -19.018 -12.214 1.00 77.12 199 PHE A C 1
ATOM 1643 O O . PHE A 1 199 ? 0.477 -18.094 -12.165 1.00 77.12 199 PHE A O 1
ATOM 1650 N N . CYS A 1 200 ? -0.020 -20.254 -11.816 1.00 81.12 200 CYS A N 1
ATOM 1651 C CA . CYS A 1 200 ? 1.299 -20.609 -11.276 1.00 81.12 200 CYS A CA 1
ATOM 1652 C C . CYS A 1 200 ? 2.446 -20.347 -12.257 1.00 81.12 200 CYS A C 1
ATOM 1654 O O . CYS A 1 200 ? 3.517 -19.890 -11.850 1.00 81.12 200 CYS A O 1
ATOM 1656 N N . ASP A 1 201 ? 2.228 -20.619 -13.541 1.00 81.81 201 ASP A N 1
ATOM 1657 C CA . ASP A 1 201 ? 3.225 -20.389 -14.580 1.00 81.81 201 ASP A CA 1
ATOM 1658 C C . ASP A 1 201 ? 3.406 -18.884 -14.848 1.00 81.81 201 ASP A C 1
ATOM 1660 O O . ASP A 1 201 ? 4.547 -18.427 -14.901 1.00 81.81 201 ASP A O 1
ATOM 1664 N N . LYS A 1 202 ? 2.326 -18.085 -14.856 1.00 81.25 202 LYS A N 1
ATOM 1665 C CA . LYS A 1 202 ? 2.395 -16.611 -14.940 1.00 81.25 202 LYS A CA 1
ATOM 1666 C C . LYS A 1 202 ? 3.093 -15.960 -13.745 1.00 81.25 202 LYS A C 1
ATOM 1668 O O . LYS A 1 202 ? 3.804 -14.977 -13.940 1.00 81.25 202 LYS A O 1
ATOM 1673 N N . ILE A 1 203 ? 2.927 -16.488 -12.526 1.00 86.06 203 ILE A N 1
ATOM 1674 C CA . ILE A 1 203 ? 3.709 -16.032 -11.363 1.00 86.06 203 ILE A CA 1
ATOM 1675 C C . ILE A 1 203 ? 5.199 -16.318 -11.594 1.00 86.06 203 ILE A C 1
ATOM 1677 O O . ILE A 1 203 ? 6.017 -15.417 -11.419 1.00 86.06 203 ILE A O 1
ATOM 1681 N N . ARG A 1 204 ? 5.553 -17.524 -12.061 1.00 87.06 204 ARG A N 1
ATOM 1682 C CA . ARG A 1 204 ? 6.950 -17.920 -12.319 1.00 87.06 204 ARG A CA 1
ATOM 1683 C C . ARG A 1 204 ? 7.611 -17.138 -13.461 1.00 87.06 204 ARG A C 1
ATOM 1685 O O . ARG A 1 204 ? 8.810 -16.909 -13.406 1.00 87.06 204 ARG A O 1
ATOM 1692 N N . THR A 1 205 ? 6.857 -16.712 -14.474 1.00 85.38 205 THR A N 1
ATOM 1693 C CA . THR A 1 205 ? 7.349 -15.814 -15.541 1.00 85.38 205 THR A CA 1
ATOM 1694 C C . THR A 1 205 ? 7.188 -14.325 -15.208 1.00 85.38 205 THR A C 1
ATOM 1696 O O . THR A 1 205 ? 7.430 -13.472 -16.061 1.00 85.38 205 THR A O 1
ATOM 1699 N N . GLY A 1 206 ? 6.713 -13.998 -14.005 1.00 87.50 206 GLY A N 1
ATOM 1700 C CA . GLY A 1 206 ? 6.477 -12.631 -13.562 1.00 87.50 206 GLY A CA 1
ATOM 1701 C C . GLY A 1 206 ? 7.748 -11.922 -13.091 1.00 87.50 206 GLY A C 1
ATOM 1702 O O . GLY A 1 206 ? 8.853 -12.458 -13.101 1.00 87.50 206 GLY A O 1
ATOM 1703 N N . LYS A 1 207 ? 7.579 -10.691 -12.602 1.00 91.81 207 LYS A N 1
ATOM 1704 C CA . LYS A 1 207 ? 8.669 -9.894 -12.016 1.00 91.81 207 LYS A CA 1
ATOM 1705 C C . LYS A 1 207 ? 8.851 -10.121 -10.507 1.00 91.81 207 LYS A C 1
ATOM 1707 O O . LYS A 1 207 ? 9.541 -9.345 -9.844 1.00 91.81 207 LYS A O 1
ATOM 1712 N N . GLY A 1 208 ? 8.216 -11.151 -9.948 1.00 93.31 208 GLY A N 1
ATOM 1713 C CA . GLY A 1 208 ? 8.118 -11.371 -8.506 1.00 93.31 208 GLY A CA 1
ATOM 1714 C C . GLY A 1 208 ? 7.254 -10.319 -7.803 1.00 93.31 208 GLY A C 1
ATOM 1715 O O . GLY A 1 208 ? 6.301 -9.787 -8.372 1.00 93.31 208 GLY A O 1
ATOM 1716 N N . PHE A 1 209 ? 7.605 -10.020 -6.554 1.00 95.69 209 PHE A N 1
ATOM 1717 C CA . PHE A 1 209 ? 6.854 -9.145 -5.648 1.00 95.69 209 PHE A CA 1
ATOM 1718 C C . PHE A 1 209 ? 7.769 -8.066 -5.057 1.00 95.69 209 PHE A C 1
ATOM 1720 O O . PHE A 1 209 ? 8.980 -8.112 -5.274 1.00 95.69 209 PHE A O 1
ATOM 1727 N N . CYS A 1 210 ? 7.223 -7.085 -4.335 1.00 97.44 210 CYS A N 1
ATOM 1728 C CA . CYS A 1 210 ? 8.034 -6.207 -3.485 1.00 97.44 210 CYS A CA 1
ATOM 1729 C C . CYS A 1 210 ? 8.410 -6.928 -2.177 1.00 97.44 210 CYS A C 1
ATOM 1731 O O . CYS A 1 210 ? 7.792 -7.934 -1.830 1.00 97.44 210 CYS A O 1
ATOM 1733 N N . LEU A 1 211 ? 9.399 -6.422 -1.433 1.00 97.88 211 LEU A N 1
ATOM 1734 C CA . LEU A 1 211 ? 9.855 -7.065 -0.190 1.00 97.88 211 LEU A CA 1
ATOM 1735 C C . LEU A 1 211 ? 8.756 -7.196 0.880 1.00 97.88 211 LEU A C 1
ATOM 1737 O O . LEU A 1 211 ? 8.773 -8.175 1.621 1.00 97.88 211 LEU A O 1
ATOM 1741 N N . ALA A 1 212 ? 7.796 -6.264 0.938 1.00 96.19 212 ALA A N 1
ATOM 1742 C CA . ALA A 1 212 ? 6.651 -6.355 1.848 1.00 96.19 212 ALA A CA 1
ATOM 1743 C C . ALA A 1 212 ? 5.739 -7.536 1.474 1.00 96.19 212 ALA A C 1
ATOM 1745 O O . ALA A 1 212 ? 5.648 -8.503 2.225 1.00 96.19 212 ALA A O 1
ATOM 1746 N N . HIS A 1 213 ? 5.182 -7.529 0.257 1.00 96.06 213 HIS A N 1
ATOM 1747 C CA . HIS A 1 213 ? 4.265 -8.579 -0.210 1.00 96.06 213 HIS A CA 1
ATOM 1748 C C . HIS A 1 213 ? 4.924 -9.951 -0.363 1.00 96.06 213 HIS A C 1
ATOM 1750 O O . HIS A 1 213 ? 4.245 -10.968 -0.272 1.00 96.06 213 HIS A O 1
ATOM 1756 N N . PHE A 1 214 ? 6.242 -10.005 -0.562 1.00 97.94 214 PHE A N 1
ATOM 1757 C CA . PHE A 1 214 ? 7.015 -11.241 -0.449 1.00 97.94 214 PHE A CA 1
ATOM 1758 C C . PHE A 1 214 ? 6.978 -11.808 0.982 1.00 97.94 214 PHE A C 1
ATOM 1760 O O . PHE A 1 214 ? 6.772 -13.010 1.151 1.00 97.94 214 PHE A O 1
ATOM 1767 N N . GLY A 1 215 ? 7.124 -10.955 2.001 1.00 97.75 215 GLY A N 1
ATOM 1768 C CA . GLY A 1 215 ? 6.961 -11.333 3.406 1.00 97.75 215 GLY A CA 1
ATOM 1769 C C . GLY A 1 215 ? 5.542 -11.815 3.713 1.00 97.75 215 GLY A C 1
ATOM 1770 O O . GLY A 1 215 ? 5.381 -12.918 4.236 1.00 97.75 215 GLY A O 1
ATOM 1771 N N . ASP A 1 216 ? 4.529 -11.050 3.296 1.00 95.81 216 ASP A N 1
ATOM 1772 C CA . ASP A 1 216 ? 3.110 -11.393 3.487 1.00 95.81 216 ASP A CA 1
ATOM 1773 C C . ASP A 1 216 ? 2.751 -12.741 2.831 1.00 95.81 216 ASP A C 1
ATOM 1775 O O . ASP A 1 216 ? 2.029 -13.557 3.407 1.00 95.81 216 ASP A O 1
ATOM 1779 N N . LEU A 1 217 ? 3.302 -13.017 1.641 1.00 96.38 217 LEU A N 1
ATOM 1780 C CA . LEU A 1 217 ? 3.160 -14.305 0.957 1.00 96.38 217 LEU A CA 1
ATOM 1781 C C . LEU A 1 217 ? 3.830 -15.456 1.712 1.00 96.38 217 LEU A C 1
ATOM 1783 O O . LEU A 1 217 ? 3.278 -16.554 1.720 1.00 96.38 217 LEU A O 1
ATOM 1787 N N . CYS A 1 218 ? 4.981 -15.239 2.349 1.00 97.94 218 CYS A N 1
ATOM 1788 C CA . CYS A 1 218 ? 5.626 -16.270 3.165 1.00 97.94 218 CYS A CA 1
ATOM 1789 C C . CYS A 1 218 ? 4.810 -16.566 4.436 1.00 97.94 218 CYS A C 1
ATOM 1791 O O . CYS A 1 218 ? 4.514 -17.726 4.719 1.00 97.94 218 CYS A O 1
ATOM 1793 N N . GLU A 1 219 ? 4.373 -15.539 5.171 1.00 97.38 219 GLU A N 1
ATOM 1794 C CA . GLU A 1 219 ? 3.566 -15.730 6.387 1.00 97.38 219 GLU A CA 1
ATOM 1795 C C . GLU A 1 219 ? 2.205 -16.379 6.076 1.00 97.38 219 GLU A C 1
ATOM 1797 O O . GLU A 1 219 ? 1.781 -17.319 6.756 1.00 97.38 219 GLU A O 1
ATOM 1802 N N . ALA A 1 220 ? 1.540 -15.960 4.997 1.00 95.12 220 ALA A N 1
ATOM 1803 C CA . ALA A 1 220 ? 0.303 -16.598 4.565 1.00 95.12 220 ALA A CA 1
ATOM 1804 C C . ALA A 1 220 ? 0.528 -18.033 4.060 1.00 95.12 220 ALA A C 1
ATOM 1806 O O . ALA A 1 220 ? -0.270 -18.911 4.397 1.00 95.12 220 ALA A O 1
ATOM 1807 N N . ALA A 1 221 ? 1.611 -18.326 3.331 1.00 96.94 221 ALA A N 1
ATOM 1808 C CA . ALA A 1 221 ? 1.914 -19.688 2.884 1.00 96.94 221 ALA A CA 1
ATOM 1809 C C . ALA A 1 221 ? 2.001 -20.683 4.052 1.00 96.94 221 ALA A C 1
ATOM 1811 O O . ALA A 1 221 ? 1.526 -21.813 3.913 1.00 96.94 221 ALA A O 1
ATOM 1812 N N . GLU A 1 222 ? 2.491 -20.265 5.225 1.00 97.25 222 GLU A N 1
ATOM 1813 C CA . GLU A 1 222 ? 2.539 -21.132 6.406 1.00 97.25 222 GLU A CA 1
ATOM 1814 C C . GLU A 1 222 ? 1.168 -21.636 6.878 1.00 97.25 222 GLU A C 1
ATOM 1816 O O . GLU A 1 222 ? 1.085 -22.756 7.391 1.00 97.25 222 GLU A O 1
ATOM 1821 N N . THR A 1 223 ? 0.101 -20.859 6.658 1.00 95.38 223 THR A N 1
ATOM 1822 C CA . THR A 1 223 ? -1.275 -21.206 7.065 1.00 95.38 223 THR A CA 1
ATOM 1823 C C . THR A 1 223 ? -2.167 -21.671 5.912 1.00 95.38 223 THR A C 1
ATOM 1825 O O . THR A 1 223 ? -3.128 -22.407 6.140 1.00 95.38 223 THR A O 1
ATOM 1828 N N . LYS A 1 224 ? -1.878 -21.252 4.672 1.00 93.38 224 LYS A N 1
ATOM 1829 C CA . LYS A 1 224 ? -2.689 -21.564 3.484 1.00 93.38 224 LYS A CA 1
ATOM 1830 C C . LYS A 1 224 ? -2.203 -22.804 2.731 1.00 93.38 224 LYS A C 1
ATOM 1832 O O . LYS A 1 224 ? -3.010 -23.429 2.038 1.00 93.38 224 LYS A O 1
ATOM 1837 N N . LEU A 1 225 ? -0.925 -23.177 2.840 1.00 96.44 225 LEU A N 1
ATOM 1838 C CA . LEU A 1 225 ? -0.339 -24.339 2.161 1.00 96.44 225 LEU A CA 1
ATOM 1839 C C . LEU A 1 225 ? -0.087 -25.514 3.122 1.00 96.44 225 LEU A C 1
ATOM 1841 O O . LEU A 1 225 ? 0.185 -25.321 4.303 1.00 96.44 225 LEU A O 1
ATOM 1845 N N . ASN A 1 226 ? -0.155 -26.742 2.605 1.00 97.25 226 ASN A N 1
ATOM 1846 C CA . ASN A 1 226 ? 0.349 -27.945 3.275 1.00 97.25 226 ASN A CA 1
ATOM 1847 C C . ASN A 1 226 ? 1.833 -28.181 2.945 1.00 97.25 226 ASN A C 1
ATOM 1849 O O . ASN A 1 226 ? 2.356 -27.609 1.994 1.00 97.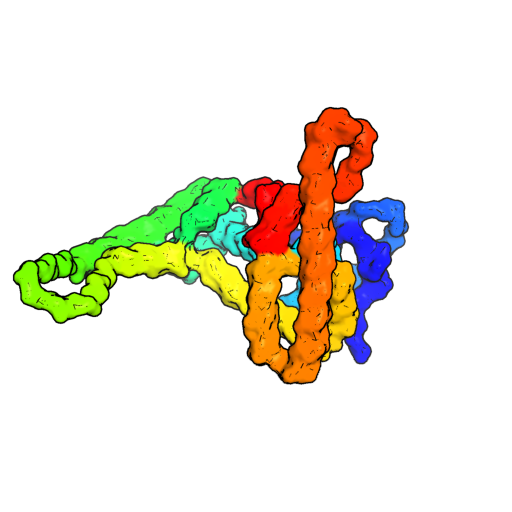25 226 ASN A O 1
ATOM 1853 N N . ASP A 1 227 ? 2.507 -29.058 3.687 1.00 98.00 227 ASP A N 1
ATOM 1854 C CA . ASP A 1 227 ? 3.964 -29.247 3.595 1.00 98.00 227 ASP A CA 1
ATOM 1855 C C . ASP A 1 227 ? 4.472 -29.611 2.185 1.00 98.00 227 ASP A C 1
ATOM 1857 O O . ASP A 1 227 ? 5.553 -29.171 1.791 1.00 98.00 227 ASP A O 1
ATOM 1861 N N . LYS A 1 228 ? 3.686 -30.349 1.382 1.00 97.00 228 LYS A N 1
ATOM 1862 C CA . LYS A 1 228 ? 4.034 -30.638 -0.021 1.00 97.00 228 LYS A CA 1
ATOM 1863 C C . LYS A 1 228 ? 3.907 -29.391 -0.895 1.00 97.00 228 LYS A C 1
ATOM 1865 O O . LYS A 1 228 ? 4.789 -29.113 -1.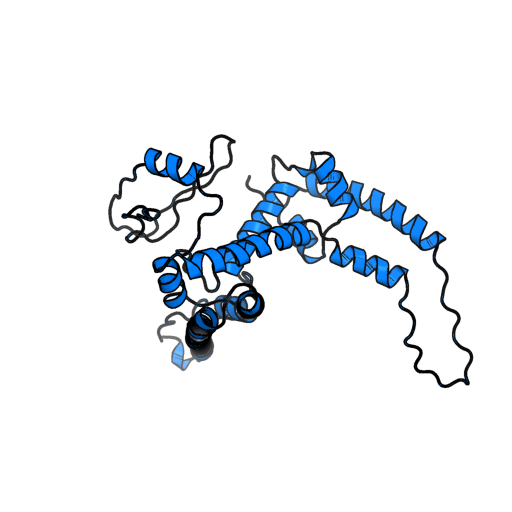699 1.00 97.00 228 LYS A O 1
ATOM 1870 N N . GLU A 1 229 ? 2.821 -28.640 -0.737 1.00 96.31 229 GLU A N 1
ATOM 1871 C CA . GLU A 1 229 ? 2.620 -27.378 -1.456 1.00 96.31 229 GLU A CA 1
ATOM 1872 C C . GLU A 1 229 ? 3.693 -26.344 -1.071 1.00 96.31 229 GLU A C 1
ATOM 1874 O O . GLU A 1 229 ? 4.213 -25.670 -1.952 1.00 96.31 229 GLU A O 1
ATOM 1879 N N . LYS A 1 230 ? 4.095 -26.262 0.208 1.00 98.19 230 LYS A N 1
ATOM 1880 C CA . LYS A 1 230 ? 5.207 -25.414 0.681 1.00 98.19 230 LYS A CA 1
ATOM 1881 C C . LYS A 1 230 ? 6.537 -25.797 0.028 1.00 98.19 230 LYS A C 1
ATOM 1883 O O . LYS A 1 230 ? 7.277 -24.914 -0.402 1.00 98.19 230 LYS A O 1
ATOM 1888 N N . ALA A 1 231 ? 6.823 -27.097 -0.083 1.00 97.50 231 ALA A N 1
ATOM 1889 C CA . ALA A 1 231 ? 8.041 -27.609 -0.714 1.00 97.50 231 ALA A CA 1
ATOM 1890 C C . ALA A 1 231 ? 8.128 -27.309 -2.226 1.00 97.50 231 ALA A C 1
ATOM 1892 O O . ALA A 1 231 ? 9.230 -27.250 -2.765 1.00 97.50 231 ALA A O 1
ATOM 1893 N N . GLU A 1 232 ? 6.996 -27.088 -2.903 1.00 95.50 232 GLU A N 1
ATOM 1894 C CA . GLU A 1 232 ? 6.945 -26.628 -4.301 1.00 95.50 232 GLU A CA 1
ATOM 1895 C C . GLU A 1 232 ? 6.903 -25.086 -4.407 1.00 95.50 232 GLU A C 1
ATOM 1897 O O . GLU A 1 232 ? 7.506 -24.508 -5.313 1.00 95.50 232 GLU A O 1
ATOM 1902 N N . PHE A 1 233 ? 6.237 -24.405 -3.466 1.00 97.12 233 PHE A N 1
ATOM 1903 C CA . PHE A 1 233 ? 6.039 -22.952 -3.462 1.00 97.12 233 PHE A CA 1
ATOM 1904 C C . PHE A 1 233 ? 7.296 -22.161 -3.099 1.00 97.12 233 PHE A C 1
ATOM 1906 O O . PHE A 1 233 ? 7.663 -21.248 -3.838 1.00 97.12 233 PHE A O 1
ATOM 1913 N N . TYR A 1 234 ? 7.968 -22.495 -1.992 1.00 98.31 234 TYR A N 1
ATOM 1914 C CA . TYR A 1 234 ? 9.090 -21.689 -1.502 1.00 98.31 234 TYR A CA 1
ATOM 1915 C C . TYR A 1 234 ? 10.282 -21.644 -2.468 1.00 98.31 234 TYR A C 1
ATOM 1917 O O . TYR A 1 234 ? 10.730 -20.536 -2.752 1.00 98.31 234 TYR A O 1
ATOM 1925 N N . PRO A 1 235 ? 10.770 -22.762 -3.050 1.00 98.06 235 PRO A N 1
ATOM 1926 C CA . PRO A 1 235 ? 11.862 -22.696 -4.023 1.00 98.06 235 PRO A CA 1
ATOM 1927 C C . PRO A 1 235 ? 11.495 -21.857 -5.254 1.00 98.06 235 PRO A C 1
ATOM 1929 O O . PRO A 1 235 ? 12.292 -21.039 -5.700 1.00 98.06 235 PRO A O 1
ATOM 1932 N N . MET A 1 236 ? 10.262 -22.002 -5.756 1.00 96.25 236 MET A N 1
ATOM 1933 C CA . MET A 1 236 ? 9.748 -21.217 -6.882 1.00 96.25 236 MET A CA 1
ATOM 1934 C C . MET A 1 236 ? 9.719 -19.717 -6.557 1.00 96.25 236 MET A C 1
ATOM 1936 O O . MET A 1 236 ? 10.210 -18.913 -7.348 1.00 96.25 236 MET A O 1
ATOM 1940 N N . LEU A 1 237 ? 9.195 -19.344 -5.385 1.00 97.50 237 LEU A N 1
ATOM 1941 C CA . LEU A 1 237 ? 9.101 -17.951 -4.949 1.00 97.50 237 LEU A CA 1
ATOM 1942 C C . LEU A 1 237 ? 10.482 -17.337 -4.677 1.00 97.50 237 LEU A C 1
ATOM 1944 O O . LEU A 1 237 ? 10.703 -16.176 -5.014 1.00 97.50 237 LEU A O 1
ATOM 1948 N N . PHE A 1 238 ? 11.409 -18.094 -4.083 1.00 98.44 238 PHE A N 1
ATOM 1949 C CA . PHE A 1 238 ? 12.751 -17.608 -3.764 1.00 98.44 238 PHE A CA 1
ATOM 1950 C C . PHE A 1 238 ? 13.5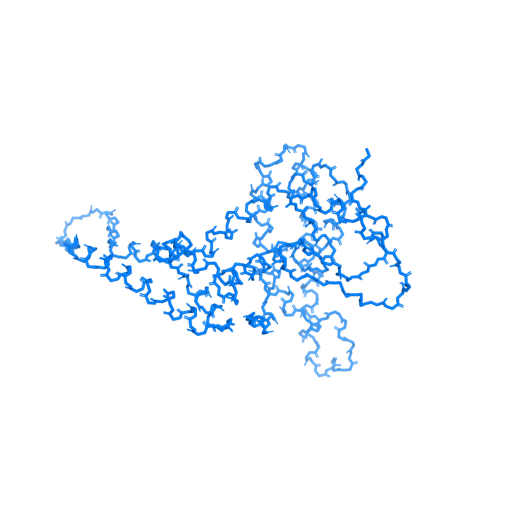74 -17.368 -5.031 1.00 98.44 238 PHE A C 1
ATOM 1952 O O . PHE A 1 238 ? 14.055 -16.253 -5.204 1.00 98.44 238 PHE A O 1
ATOM 1959 N N . THR A 1 239 ? 13.634 -18.323 -5.969 1.00 97.88 239 THR A N 1
ATOM 1960 C CA . THR A 1 239 ? 14.319 -18.114 -7.259 1.00 97.88 239 THR A CA 1
ATOM 1961 C C . THR A 1 239 ? 13.719 -16.934 -8.030 1.00 97.88 239 THR A C 1
ATOM 1963 O O . THR A 1 239 ? 14.453 -16.051 -8.469 1.00 97.88 239 THR A O 1
ATOM 1966 N N . LEU A 1 240 ? 12.383 -16.842 -8.101 1.00 96.75 240 LEU A N 1
ATOM 1967 C CA . LEU A 1 240 ? 11.676 -15.718 -8.727 1.00 96.75 240 LEU A CA 1
ATOM 1968 C C . LEU A 1 240 ? 12.055 -14.359 -8.109 1.00 96.75 240 LEU A C 1
ATOM 1970 O O . LEU A 1 240 ? 12.126 -13.354 -8.820 1.00 96.75 240 LEU A O 1
ATOM 1974 N N . MET A 1 241 ? 12.281 -14.306 -6.795 1.00 97.81 241 MET A N 1
ATOM 1975 C CA . MET A 1 241 ? 12.701 -13.089 -6.099 1.00 97.81 241 MET A CA 1
ATOM 1976 C C . MET A 1 241 ? 14.191 -12.793 -6.286 1.00 97.81 241 MET A C 1
ATOM 1978 O O . MET A 1 241 ? 14.526 -11.646 -6.566 1.00 97.81 241 MET A O 1
ATOM 1982 N N . GLU A 1 242 ? 15.075 -13.786 -6.185 1.00 98.12 242 GLU A N 1
ATOM 1983 C CA . GLU A 1 242 ? 16.524 -13.628 -6.380 1.00 98.12 242 GLU A CA 1
ATOM 1984 C C . GLU A 1 242 ? 16.848 -13.103 -7.788 1.00 98.12 242 GLU A C 1
ATOM 1986 O O . GLU A 1 242 ? 17.530 -12.084 -7.927 1.00 98.12 242 GLU A O 1
ATOM 1991 N N . GLU A 1 243 ? 16.277 -13.718 -8.829 1.00 97.88 243 GLU A N 1
ATOM 1992 C CA . GLU A 1 243 ? 16.458 -13.304 -10.227 1.00 97.88 243 GLU A CA 1
ATOM 1993 C C . GLU A 1 243 ? 15.976 -11.864 -10.472 1.00 97.88 243 GLU A C 1
ATOM 1995 O O . GLU A 1 243 ? 16.656 -11.066 -11.123 1.00 97.88 243 GLU A O 1
ATOM 2000 N N . ASN A 1 244 ? 14.816 -11.492 -9.920 1.00 97.25 244 ASN A N 1
ATOM 2001 C CA . ASN A 1 244 ? 14.247 -10.158 -10.120 1.00 97.25 244 ASN A CA 1
ATOM 2002 C C . ASN A 1 244 ? 14.899 -9.071 -9.252 1.00 97.25 244 ASN A C 1
ATOM 2004 O O . ASN A 1 244 ? 14.952 -7.915 -9.677 1.00 97.25 244 ASN A O 1
ATOM 2008 N N . MET A 1 245 ? 15.430 -9.423 -8.079 1.00 97.88 245 MET A N 1
ATOM 2009 C CA . MET A 1 245 ? 16.271 -8.534 -7.275 1.00 97.88 245 MET A CA 1
ATOM 2010 C C . MET A 1 245 ? 17.599 -8.253 -7.986 1.00 97.88 245 MET A C 1
ATOM 2012 O O . MET A 1 245 ? 17.991 -7.089 -8.076 1.00 97.88 245 MET A O 1
ATOM 2016 N N . GLN A 1 246 ? 18.247 -9.273 -8.564 1.00 98.31 246 GLN A N 1
ATOM 2017 C CA . GLN A 1 246 ? 19.473 -9.080 -9.344 1.00 98.31 246 GLN A CA 1
ATOM 2018 C C . GLN A 1 246 ? 19.213 -8.246 -10.606 1.00 98.31 246 GLN A C 1
ATOM 2020 O O . GLN A 1 246 ? 19.900 -7.250 -10.813 1.00 98.31 246 GLN A O 1
ATOM 2025 N N . ARG A 1 247 ? 18.161 -8.557 -11.383 1.00 97.25 247 ARG A N 1
ATOM 2026 C CA . ARG A 1 247 ? 17.747 -7.765 -12.562 1.00 97.25 247 ARG A CA 1
ATOM 2027 C C . ARG A 1 247 ? 17.619 -6.273 -12.244 1.00 97.25 247 ARG A C 1
ATOM 2029 O O . ARG A 1 247 ? 18.078 -5.435 -13.015 1.00 97.25 247 ARG A O 1
ATOM 2036 N N . LEU A 1 248 ? 16.992 -5.933 -11.117 1.00 96.94 248 LEU A N 1
ATOM 2037 C CA . LEU A 1 248 ? 16.829 -4.542 -10.693 1.00 96.94 248 LEU A CA 1
ATOM 2038 C C . LEU A 1 248 ? 18.117 -3.923 -10.149 1.00 96.94 248 LEU A C 1
ATOM 2040 O O . LEU A 1 248 ? 18.354 -2.738 -10.377 1.00 96.94 248 LEU A O 1
ATOM 2044 N N . SER A 1 249 ? 18.963 -4.707 -9.479 1.00 97.75 249 SER A N 1
ATOM 2045 C CA . SER A 1 249 ? 20.304 -4.272 -9.082 1.00 97.75 249 SER A CA 1
ATOM 2046 C C . SER A 1 249 ? 21.150 -3.908 -10.308 1.00 97.75 249 SER A C 1
ATOM 2048 O O . SER A 1 249 ? 21.809 -2.868 -10.312 1.00 97.75 249 SER A O 1
ATOM 2050 N N . ASP A 1 250 ? 21.085 -4.707 -11.374 1.00 97.94 250 ASP A N 1
ATOM 2051 C CA . ASP A 1 250 ? 21.812 -4.477 -12.628 1.00 97.94 250 ASP A CA 1
ATOM 2052 C C . ASP A 1 250 ? 21.246 -3.274 -13.404 1.00 97.94 250 ASP A C 1
ATOM 2054 O O . ASP A 1 250 ? 22.007 -2.419 -13.867 1.00 97.94 250 ASP A O 1
ATOM 2058 N N . ASP A 1 251 ? 19.914 -3.144 -13.474 1.00 96.50 251 ASP A N 1
ATOM 2059 C CA . ASP A 1 251 ? 19.232 -1.972 -14.040 1.00 96.50 251 ASP A CA 1
ATOM 2060 C C . ASP A 1 251 ? 19.659 -0.674 -13.319 1.00 96.50 251 ASP A C 1
ATOM 2062 O O . ASP A 1 251 ? 19.951 0.327 -13.981 1.00 96.50 251 ASP A O 1
ATOM 2066 N N . VAL A 1 252 ? 19.728 -0.672 -11.980 1.00 96.50 252 VAL A N 1
ATOM 2067 C CA . VAL A 1 252 ? 20.165 0.489 -11.176 1.00 96.50 252 VAL A CA 1
ATOM 2068 C C . VAL A 1 252 ? 21.671 0.736 -11.308 1.00 96.50 252 VAL A C 1
ATOM 2070 O O . VAL A 1 252 ? 22.094 1.889 -11.387 1.00 96.50 252 VAL A O 1
ATOM 2073 N N . SER A 1 253 ? 22.487 -0.314 -11.399 1.00 96.75 253 SER A N 1
ATOM 2074 C CA . SER A 1 253 ? 23.936 -0.181 -11.598 1.00 96.75 253 SER A CA 1
ATOM 2075 C C . SER A 1 253 ? 24.247 0.472 -12.946 1.00 96.75 253 SER A C 1
ATOM 2077 O O . SER A 1 253 ? 24.981 1.458 -13.003 1.00 96.75 253 SER A O 1
ATOM 2079 N N . TRP A 1 254 ? 23.589 0.024 -14.020 1.00 95.31 254 TRP A N 1
ATOM 2080 C CA . TRP A 1 254 ? 23.729 0.642 -15.339 1.00 95.31 254 TRP A CA 1
ATOM 2081 C C . TRP A 1 254 ? 23.139 2.061 -15.407 1.00 95.31 254 TRP A C 1
ATOM 2083 O O . TRP A 1 254 ? 23.686 2.901 -16.120 1.00 95.31 254 TRP A O 1
ATOM 2093 N N . LEU A 1 255 ? 22.099 2.388 -14.624 1.00 93.19 255 LEU A N 1
ATOM 2094 C CA . LEU A 1 255 ? 21.653 3.779 -14.456 1.00 93.19 255 LEU A CA 1
ATOM 2095 C C . LEU A 1 255 ? 22.784 4.657 -13.894 1.00 93.19 255 LEU A C 1
ATOM 2097 O O . LEU A 1 255 ? 23.026 5.738 -14.426 1.00 93.19 255 LEU A O 1
ATOM 2101 N N . VAL A 1 256 ? 23.470 4.212 -12.836 1.00 93.00 256 VAL A N 1
ATOM 2102 C CA . VAL A 1 256 ? 24.573 4.970 -12.217 1.00 93.00 256 VAL A CA 1
ATOM 2103 C C . VAL A 1 256 ? 25.746 5.112 -13.191 1.00 93.00 256 VAL A C 1
ATOM 2105 O O . VAL A 1 256 ? 26.239 6.222 -13.394 1.00 93.00 256 VAL A O 1
ATOM 2108 N N . GLU A 1 257 ? 26.141 4.030 -13.867 1.00 93.94 257 GLU A N 1
ATOM 2109 C CA . GLU A 1 257 ? 27.186 4.062 -14.899 1.00 93.94 257 GLU A CA 1
ATOM 2110 C C . GLU A 1 257 ? 26.843 5.000 -16.066 1.00 93.94 257 GLU A C 1
ATOM 2112 O O . GLU A 1 257 ? 27.738 5.645 -16.616 1.00 93.94 257 GLU A O 1
ATOM 2117 N N . LYS A 1 258 ? 25.561 5.132 -16.430 1.00 90.88 258 LYS A N 1
ATOM 2118 C CA . LYS A 1 258 ? 25.083 6.034 -17.490 1.00 90.88 258 LYS A CA 1
ATOM 2119 C C . LYS A 1 258 ? 25.286 7.527 -17.201 1.00 90.88 258 LYS A C 1
ATOM 2121 O O . LYS A 1 258 ? 25.189 8.311 -18.147 1.00 90.88 258 LYS A O 1
ATOM 2126 N N . PHE A 1 259 ? 25.594 7.918 -15.960 1.00 88.06 259 PHE A N 1
ATOM 2127 C CA . PHE A 1 259 ? 25.981 9.291 -15.603 1.00 88.06 259 PHE A CA 1
ATOM 2128 C C . PHE A 1 259 ? 27.496 9.569 -15.718 1.00 88.06 259 PHE A C 1
ATOM 2130 O O . PHE A 1 259 ? 27.893 10.733 -15.643 1.00 88.06 259 PHE A O 1
ATOM 2137 N N . ASP A 1 260 ? 28.349 8.561 -15.955 1.00 90.44 260 ASP A N 1
ATOM 2138 C CA . ASP A 1 260 ? 29.753 8.799 -16.331 1.00 90.44 260 ASP A CA 1
ATOM 2139 C C . ASP A 1 260 ? 29.817 9.446 -17.731 1.00 90.44 260 ASP A C 1
ATOM 2141 O O . ASP A 1 260 ? 29.131 9.027 -18.668 1.00 90.44 260 ASP A O 1
ATOM 2145 N N . TYR A 1 261 ? 30.675 10.459 -17.899 1.00 84.62 261 TYR A N 1
ATOM 2146 C CA . TYR A 1 261 ? 30.891 11.138 -19.181 1.00 84.62 261 TYR A CA 1
ATOM 2147 C C . TYR A 1 261 ? 31.291 10.173 -20.311 1.00 84.62 261 TYR A C 1
ATOM 2149 O O . TYR A 1 261 ? 30.923 10.386 -21.465 1.00 84.62 261 TYR A O 1
ATOM 2157 N N . ARG A 1 262 ? 31.986 9.078 -19.979 1.00 88.25 262 ARG A N 1
ATOM 2158 C CA . ARG A 1 262 ? 32.389 8.003 -20.901 1.00 88.25 262 ARG A CA 1
ATOM 2159 C C . ARG A 1 262 ? 31.192 7.268 -21.503 1.00 88.25 262 ARG A C 1
ATOM 2161 O O . ARG A 1 262 ? 31.255 6.831 -22.648 1.00 88.25 262 ARG A O 1
ATOM 2168 N N . ASN A 1 263 ? 30.101 7.171 -20.747 1.00 88.62 263 ASN A N 1
ATOM 2169 C CA . ASN A 1 263 ? 28.916 6.394 -21.092 1.00 88.62 263 ASN A CA 1
ATOM 2170 C C . ASN A 1 263 ? 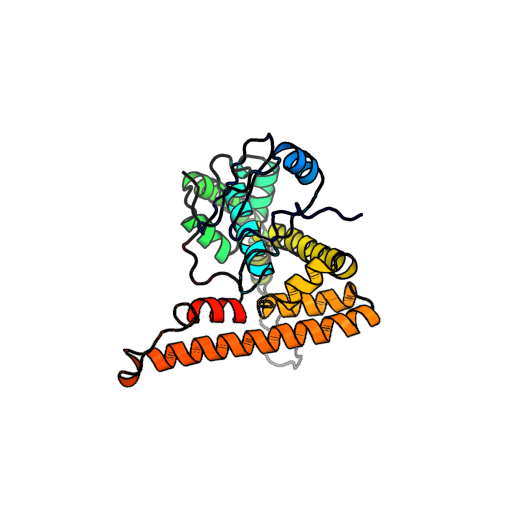27.778 7.246 -21.674 1.00 88.62 263 ASN A C 1
ATOM 2172 O O . ASN A 1 263 ? 26.719 6.697 -21.982 1.00 88.62 263 ASN A O 1
ATOM 2176 N N . GLN A 1 264 ? 27.966 8.557 -21.883 1.00 82.19 264 GLN A N 1
ATOM 2177 C CA . GLN A 1 264 ? 26.928 9.466 -22.405 1.00 82.19 264 GLN A CA 1
ATOM 2178 C C . GLN A 1 264 ? 26.237 8.920 -23.666 1.00 82.19 264 GLN A C 1
ATOM 2180 O O . GLN A 1 264 ? 25.008 8.849 -23.705 1.00 82.19 264 GLN A O 1
ATOM 2185 N N . ASN A 1 265 ? 27.023 8.428 -24.629 1.00 89.81 265 ASN A N 1
ATOM 2186 C CA . ASN A 1 265 ? 26.541 7.898 -25.911 1.00 89.81 265 ASN A CA 1
ATOM 2187 C C . ASN A 1 265 ? 26.166 6.400 -25.891 1.00 89.81 265 ASN A C 1
ATOM 2189 O O . ASN A 1 265 ? 25.737 5.874 -26.913 1.00 89.81 265 ASN A O 1
ATOM 2193 N N . ALA A 1 266 ? 26.332 5.697 -24.765 1.00 90.25 266 ALA A N 1
ATOM 2194 C CA . ALA A 1 266 ? 25.935 4.292 -24.640 1.00 90.25 266 ALA A CA 1
ATOM 2195 C C . ALA A 1 266 ? 24.403 4.138 -24.542 1.00 90.25 266 ALA A C 1
ATOM 2197 O O . ALA A 1 266 ? 23.709 5.056 -24.097 1.00 90.25 266 ALA A O 1
ATOM 2198 N N . ASP A 1 267 ? 23.865 2.971 -24.903 1.00 91.50 267 ASP A N 1
ATOM 2199 C CA . ASP A 1 267 ? 22.431 2.691 -24.755 1.00 91.50 267 ASP A CA 1
ATOM 2200 C C . ASP A 1 267 ? 22.014 2.701 -23.270 1.00 91.50 267 ASP A C 1
ATOM 2202 O O . ASP A 1 267 ? 22.738 2.224 -22.399 1.00 91.50 267 ASP A O 1
ATOM 2206 N N . TRP A 1 268 ? 20.831 3.229 -22.967 1.00 86.44 268 TRP A N 1
ATOM 2207 C CA . TRP A 1 268 ? 20.242 3.186 -21.628 1.00 86.44 268 TRP A CA 1
ATOM 2208 C C . TRP A 1 268 ? 19.747 1.792 -21.221 1.00 86.44 268 TRP A C 1
ATOM 2210 O O . TRP A 1 268 ? 19.511 1.585 -20.032 1.00 86.44 268 TRP A O 1
ATOM 2220 N N . LYS A 1 269 ? 19.587 0.847 -22.161 1.00 90.75 269 LYS A N 1
ATOM 2221 C CA . LYS A 1 269 ? 18.965 -0.466 -21.905 1.00 90.75 269 LYS A CA 1
ATOM 2222 C C . LYS A 1 269 ? 17.601 -0.256 -21.209 1.00 90.75 269 LYS A C 1
ATOM 2224 O O . LYS A 1 269 ? 16.858 0.661 -21.564 1.00 90.75 269 LYS A O 1
ATOM 2229 N N . ASN A 1 270 ? 17.297 -1.045 -20.179 1.00 87.88 270 ASN A N 1
ATOM 2230 C CA . ASN A 1 270 ? 16.088 -0.909 -19.361 1.00 87.88 270 ASN A CA 1
ATOM 2231 C C . ASN A 1 270 ? 16.214 0.148 -18.242 1.00 87.88 270 ASN A C 1
ATOM 2233 O O . ASN A 1 270 ? 15.267 0.359 -17.494 1.00 87.88 270 ASN A O 1
ATOM 2237 N N . SER A 1 271 ? 17.357 0.821 -18.084 1.00 89.62 271 SER A N 1
ATOM 2238 C CA . SER A 1 271 ? 17.682 1.529 -16.837 1.00 89.62 271 SER A CA 1
ATOM 2239 C C . SER A 1 271 ? 16.983 2.873 -16.618 1.00 89.62 271 SER A C 1
ATOM 2241 O O . SER A 1 271 ? 17.095 3.431 -15.530 1.00 89.62 271 SER A O 1
ATOM 2243 N N . LYS A 1 272 ? 16.266 3.419 -17.610 1.00 87.69 272 LYS A N 1
ATOM 2244 C CA . LYS A 1 272 ? 15.680 4.778 -17.544 1.00 87.69 272 LYS A CA 1
ATOM 2245 C C . LYS A 1 272 ? 14.730 4.983 -16.358 1.00 87.69 272 LYS A C 1
ATOM 2247 O O . LYS A 1 272 ? 14.645 6.086 -15.833 1.00 87.69 272 LYS A O 1
ATOM 2252 N N . ASP A 1 273 ? 14.037 3.926 -15.948 1.00 89.19 273 ASP A N 1
ATOM 2253 C CA . ASP A 1 273 ? 13.070 3.882 -14.849 1.00 89.19 273 ASP A CA 1
ATOM 2254 C C . ASP A 1 273 ? 13.547 2.986 -13.682 1.00 89.19 273 ASP A C 1
ATOM 2256 O O . ASP A 1 273 ? 12.767 2.612 -12.804 1.00 89.19 273 ASP A O 1
ATOM 2260 N N . ALA A 1 274 ? 14.843 2.655 -13.630 1.00 90.38 274 ALA A N 1
ATOM 2261 C CA . ALA A 1 274 ? 15.399 1.767 -12.608 1.00 90.38 274 ALA A CA 1
ATOM 2262 C C . ALA A 1 274 ? 15.196 2.296 -11.176 1.00 90.38 274 ALA A C 1
ATOM 2264 O O . ALA A 1 274 ? 14.984 1.508 -10.258 1.00 90.38 274 ALA A O 1
ATOM 2265 N N . VAL A 1 275 ? 15.197 3.624 -10.978 1.00 91.19 275 VAL A N 1
ATOM 2266 C CA . VAL A 1 275 ? 14.969 4.249 -9.660 1.00 91.19 275 VAL A CA 1
ATOM 2267 C C . VAL A 1 275 ? 13.585 3.901 -9.117 1.00 91.19 275 VAL A C 1
ATOM 2269 O O . VAL A 1 275 ? 13.470 3.368 -8.017 1.00 91.19 275 VAL A O 1
ATOM 2272 N N . GLN A 1 276 ? 12.531 4.178 -9.889 1.00 92.94 276 GLN A N 1
ATOM 2273 C CA . GLN A 1 276 ? 11.149 3.988 -9.443 1.00 92.94 276 GLN A CA 1
ATOM 2274 C C . GLN A 1 276 ? 10.796 2.503 -9.298 1.00 92.94 276 GLN A C 1
ATOM 2276 O O . GLN A 1 276 ? 10.168 2.130 -8.309 1.00 92.94 276 GLN A O 1
ATOM 2281 N N . ARG A 1 277 ? 11.283 1.645 -10.209 1.00 94.12 277 ARG A N 1
ATOM 2282 C CA . ARG A 1 277 ? 11.112 0.185 -10.122 1.00 94.12 277 ARG A CA 1
ATOM 2283 C C . ARG A 1 277 ? 11.888 -0.425 -8.949 1.00 94.12 277 ARG A C 1
ATOM 2285 O O . ARG A 1 277 ? 11.347 -1.262 -8.232 1.00 94.12 277 ARG A O 1
ATOM 2292 N N . GLY A 1 278 ? 13.115 0.033 -8.693 1.00 96.00 278 GLY A N 1
ATOM 2293 C CA . GLY A 1 278 ? 13.915 -0.383 -7.537 1.00 96.00 278 GLY A CA 1
ATOM 2294 C C . GLY A 1 278 ? 13.295 0.048 -6.204 1.00 96.00 278 GLY A C 1
ATOM 2295 O O . GLY A 1 278 ? 13.181 -0.759 -5.284 1.00 96.00 278 GLY A O 1
ATOM 2296 N N . MET A 1 279 ? 12.808 1.288 -6.107 1.00 96.62 279 MET A N 1
ATOM 2297 C CA . MET A 1 279 ? 12.081 1.773 -4.928 1.00 96.62 279 MET A CA 1
ATOM 2298 C C . MET A 1 279 ? 10.778 0.988 -4.692 1.00 96.62 279 MET A C 1
ATOM 2300 O O . MET A 1 279 ? 10.551 0.532 -3.573 1.00 96.62 279 MET A O 1
ATOM 2304 N N . GLN A 1 280 ? 9.973 0.751 -5.736 1.00 95.25 280 GLN A N 1
ATOM 2305 C CA . GLN A 1 280 ? 8.782 -0.108 -5.667 1.00 95.25 280 GLN A CA 1
ATOM 2306 C C . GLN A 1 280 ? 9.132 -1.530 -5.202 1.00 95.25 280 GLN A C 1
ATOM 2308 O O . GLN A 1 280 ? 8.424 -2.101 -4.374 1.00 95.25 280 GLN A O 1
ATOM 2313 N N . LYS A 1 281 ? 10.227 -2.114 -5.701 1.00 97.12 281 LYS A N 1
ATOM 2314 C CA . LYS A 1 281 ? 10.668 -3.458 -5.306 1.00 97.12 281 LYS A CA 1
ATOM 2315 C C . LYS A 1 281 ? 11.062 -3.528 -3.829 1.00 97.12 281 LYS A C 1
ATOM 2317 O O . LYS A 1 281 ? 10.699 -4.487 -3.153 1.00 97.12 281 LYS A O 1
ATOM 2322 N N . LEU A 1 282 ? 11.767 -2.519 -3.323 1.00 97.06 282 LEU A N 1
ATOM 2323 C CA . LEU A 1 282 ? 12.273 -2.500 -1.947 1.00 97.06 282 LEU A CA 1
ATOM 2324 C C . LEU A 1 282 ? 11.223 -2.091 -0.901 1.00 97.06 282 LEU A C 1
ATOM 2326 O O . LEU A 1 282 ? 11.284 -2.589 0.219 1.00 97.06 282 LEU A O 1
ATOM 2330 N N . ALA A 1 283 ? 10.284 -1.200 -1.241 1.00 95.19 283 ALA A N 1
ATOM 2331 C CA . ALA A 1 283 ? 9.367 -0.577 -0.275 1.00 95.19 283 ALA A CA 1
ATOM 2332 C C . ALA A 1 283 ? 7.868 -0.675 -0.628 1.00 95.19 283 ALA A C 1
ATOM 2334 O O . ALA A 1 283 ? 7.032 -0.278 0.182 1.00 95.19 283 ALA A O 1
ATOM 2335 N N . GLY A 1 284 ? 7.515 -1.199 -1.805 1.00 94.38 284 GLY A N 1
ATOM 2336 C CA . GLY A 1 284 ? 6.137 -1.249 -2.296 1.00 94.38 284 GLY A CA 1
ATOM 2337 C C . GLY A 1 284 ? 5.629 0.078 -2.877 1.00 94.38 284 GLY A C 1
ATOM 2338 O O . GLY A 1 284 ? 6.362 1.064 -2.982 1.00 94.38 284 GLY A O 1
ATOM 2339 N N . GLY A 1 285 ? 4.353 0.089 -3.277 1.00 91.69 285 GLY A N 1
ATOM 2340 C CA . GLY A 1 285 ? 3.682 1.253 -3.869 1.00 91.69 285 GLY A CA 1
ATOM 2341 C C . GLY A 1 285 ? 4.276 1.730 -5.204 1.00 91.69 285 GLY A C 1
ATOM 2342 O O . GLY A 1 285 ? 5.031 1.016 -5.858 1.00 91.69 285 GLY A O 1
ATOM 2343 N N . TYR A 1 286 ? 3.923 2.955 -5.605 1.00 91.00 286 TYR A N 1
ATOM 2344 C CA . TYR A 1 286 ? 4.375 3.580 -6.854 1.00 91.00 286 TYR A CA 1
ATOM 2345 C C . TYR A 1 286 ? 4.987 4.960 -6.572 1.00 91.00 286 TYR A C 1
ATOM 2347 O O . TYR A 1 286 ? 4.263 5.949 -6.469 1.00 91.00 286 TYR A O 1
ATOM 2355 N N . PRO A 1 287 ? 6.319 5.061 -6.425 1.00 89.06 287 PRO A N 1
ATOM 2356 C CA . PRO A 1 287 ? 6.990 6.306 -6.036 1.00 89.06 287 PRO A CA 1
ATOM 2357 C C . PRO A 1 287 ? 7.080 7.351 -7.163 1.00 89.06 287 PRO A C 1
ATOM 2359 O O . PRO A 1 287 ? 7.524 8.468 -6.912 1.00 89.06 287 PRO A O 1
ATOM 2362 N N . ALA A 1 288 ? 6.681 6.990 -8.387 1.00 88.12 288 ALA A N 1
ATOM 2363 C CA . ALA A 1 288 ? 6.639 7.866 -9.559 1.00 88.12 288 ALA A CA 1
ATOM 2364 C C . ALA A 1 288 ? 5.211 8.143 -10.072 1.00 88.12 288 ALA A C 1
ATOM 2366 O O . ALA A 1 288 ? 5.059 8.798 -11.101 1.00 88.12 288 ALA A O 1
ATOM 2367 N N . ASP A 1 289 ? 4.175 7.659 -9.378 1.00 89.56 289 ASP A N 1
ATOM 2368 C CA . ASP A 1 289 ? 2.793 8.005 -9.712 1.00 89.56 289 ASP A CA 1
ATOM 2369 C C . ASP A 1 289 ? 2.510 9.469 -9.344 1.00 89.56 289 ASP A C 1
ATOM 2371 O O . ASP A 1 289 ? 2.819 9.930 -8.240 1.00 89.56 289 ASP A O 1
ATOM 2375 N N . ASP A 1 290 ? 1.857 10.190 -10.255 1.00 92.12 290 ASP A N 1
ATOM 2376 C CA . ASP A 1 290 ? 1.255 11.487 -9.951 1.00 92.12 290 ASP A CA 1
ATOM 2377 C C . ASP A 1 290 ? 0.171 11.339 -8.861 1.00 92.12 290 ASP A C 1
ATOM 2379 O O . ASP A 1 290 ? -0.540 10.328 -8.830 1.00 92.12 290 ASP A O 1
ATOM 2383 N N . PRO A 1 291 ? -0.045 12.346 -7.989 1.00 93.44 291 PRO A N 1
ATOM 2384 C CA . PRO A 1 291 ? -1.108 12.284 -6.992 1.00 93.44 291 PRO A CA 1
ATOM 2385 C C . PRO A 1 291 ? -2.482 12.096 -7.647 1.00 93.44 291 PRO A C 1
ATOM 2387 O O . PRO A 1 291 ? -2.906 12.938 -8.450 1.00 93.44 291 PRO A O 1
ATOM 2390 N N . TYR A 1 292 ? -3.157 11.000 -7.279 1.00 92.12 292 TYR A N 1
ATOM 2391 C CA . TYR A 1 292 ? -4.485 10.628 -7.768 1.00 92.12 292 TYR A CA 1
ATOM 2392 C C . TYR A 1 292 ? -5.513 11.725 -7.474 1.00 92.12 292 TYR A C 1
ATOM 2394 O O . TYR A 1 292 ? -5.500 12.314 -6.393 1.00 92.12 292 TYR A O 1
ATOM 2402 N N . LYS A 1 293 ? -6.389 12.004 -8.444 1.00 90.00 293 LYS A N 1
ATOM 2403 C CA . LYS A 1 293 ? -7.295 13.161 -8.461 1.00 90.00 293 LYS A CA 1
ATOM 2404 C C . LYS A 1 293 ? -8.698 12.761 -8.876 1.00 90.00 293 LYS A C 1
ATOM 2406 O O . LYS A 1 293 ? -8.867 11.879 -9.711 1.00 90.00 293 LYS A O 1
ATOM 2411 N N . MET A 1 294 ? -9.678 13.484 -8.339 1.00 83.31 294 MET A N 1
ATOM 2412 C CA . MET A 1 294 ? -11.082 13.356 -8.709 1.00 83.31 294 MET A CA 1
ATOM 2413 C C . MET A 1 294 ? -11.260 13.477 -10.227 1.00 83.31 294 MET A C 1
ATOM 2415 O O . MET A 1 294 ? -10.896 14.499 -10.822 1.00 83.31 294 MET A O 1
ATOM 2419 N N . ASN A 1 295 ? -11.858 12.450 -10.831 1.00 72.75 295 ASN A N 1
ATOM 2420 C CA . ASN A 1 295 ? -12.324 12.494 -12.214 1.00 72.75 295 ASN A CA 1
ATOM 2421 C C . ASN A 1 295 ? -13.335 13.649 -12.380 1.00 72.75 295 ASN A C 1
ATOM 2423 O O . ASN A 1 295 ? -14.203 13.843 -11.525 1.00 72.75 295 ASN A O 1
ATOM 2427 N N . LYS A 1 296 ? -13.174 14.449 -13.440 1.00 57.31 296 LYS A N 1
ATOM 2428 C CA . LYS A 1 296 ? -13.938 15.687 -13.691 1.00 57.31 296 LYS A CA 1
ATOM 2429 C C . LYS A 1 296 ? -15.107 15.474 -14.644 1.00 57.31 296 LYS A C 1
ATOM 2431 O O . LYS A 1 296 ? -14.904 14.740 -15.632 1.00 57.31 296 LYS A O 1
#

Foldseek 3Di:
DCPLDPVCVVPFAFDFFDDDPPDDDGHGDGPDDPDDDDDDVVVVVVSVVPDPDDQPLRPQALASLLVVLVVLLLVVLCCQQAPPHCCVPDVVVVLCLVQPAAPVVVVLNVLQDNPVSNVVSCVSNVVSVVVVCVVPVVVADDDDDDDPDDDDPPPDDDHPVNVVVVVNNVRHPSVVVSVVVSVVVLLVLLVCLVPPPVSVVSCLVGLAHAPVVLVVNVVVCVVSPDPVSCVVPPVSNVVSLVVNLVVLVVLCVLVVVCPPPVNVPPDSPNNPCSVQSVCCRHPNHGPPDDSHYHDD